Protein AF-0000000075558898 (afdb_homodimer)

Solvent-accessible surface area (backbone atoms only — not comparable to full-atom values): 11917 Å² total; per-residue (Å²): 131,76,51,76,67,55,52,52,45,52,51,29,50,65,68,43,80,73,85,60,58,73,74,49,48,62,53,49,66,62,48,62,49,22,84,84,81,32,47,62,52,34,93,64,70,59,32,18,42,24,35,42,62,78,64,27,48,57,37,21,29,47,60,44,35,53,53,27,62,72,62,79,40,55,45,37,61,40,90,86,80,62,53,67,33,82,37,96,65,64,43,80,76,40,32,46,39,50,62,51,50,55,68,74,98,132,76,51,76,67,54,52,52,46,52,50,27,51,67,67,43,80,74,86,60,58,73,77,49,50,63,54,49,66,60,50,62,47,22,83,83,80,29,44,60,53,34,92,62,70,58,32,18,42,22,35,42,61,76,65,26,48,57,39,20,29,47,60,44,37,52,52,27,60,72,62,78,38,54,46,38,62,39,93,85,80,61,53,67,35,81,37,96,67,65,43,79,76,39,33,46,38,49,63,51,49,54,70,74,98

Sequence (210 aa):
MFGAQEYNLSICLMKWPRNQSNQDELFMRLMPCCNICSFPYTETGIHTPRIIITCGHTICEQCANNLLNVKLESVLVCPFCQKPTVVDGPAGILPKNFALLEQIYMFGAQEYNLSICLMKWPRNQSNQDELFMRLMPCCNICSFPYTETGIHTPRIIITCGHTICEQCANNLLNVKLESVLVCPFCQKPTVVDGPAGILPKNFALLEQIY

pLDDT: mean 82.53, std 18.17, range [28.67, 98.44]

Structure (mmCIF, N/CA/C/O backbone):
data_AF-0000000075558898-model_v1
#
loop_
_entity.id
_entity.type
_entity.pdbx_description
1 polymer 'RING-type domain-containing protein'
#
loop_
_atom_site.group_PDB
_atom_site.id
_atom_site.type_symbol
_atom_site.label_atom_id
_atom_site.label_alt_id
_atom_site.label_comp_id
_atom_site.label_asym_id
_atom_site.label_entity_id
_atom_site.label_seq_id
_atom_site.pdbx_PDB_ins_code
_atom_site.Cartn_x
_atom_site.Cartn_y
_atom_site.Cartn_z
_atom_site.occupancy
_atom_site.B_iso_or_equiv
_atom_site.auth_seq_id
_atom_site.auth_comp_id
_atom_site.auth_asym_id
_atom_site.auth_atom_id
_atom_site.pdbx_PDB_model_num
ATOM 1 N N . MET A 1 1 ? 14.828 5.809 23.719 1 28.67 1 MET A N 1
ATOM 2 C CA . MET A 1 1 ? 15.07 4.781 22.719 1 28.67 1 MET A CA 1
ATOM 3 C C . MET A 1 1 ? 14.156 4.977 21.516 1 28.67 1 MET A C 1
ATOM 5 O O . MET A 1 1 ? 12.93 4.91 21.641 1 28.67 1 MET A O 1
ATOM 9 N N . PHE A 1 2 ? 14.453 5.832 20.641 1 37.31 2 PHE A N 1
ATOM 10 C CA . PHE A 1 2 ? 13.688 6.262 19.484 1 37.31 2 PHE A CA 1
ATOM 11 C C . PHE A 1 2 ? 13.227 5.059 18.656 1 37.31 2 PHE A C 1
ATOM 13 O O . PHE A 1 2 ? 14.016 4.16 18.375 1 37.31 2 PHE A O 1
ATOM 20 N N . GLY A 1 3 ? 12 4.695 18.594 1 39.88 3 GLY A N 1
ATOM 21 C CA . GLY A 1 3 ? 11.523 3.486 17.938 1 39.88 3 GLY A CA 1
ATOM 22 C C . GLY A 1 3 ? 11.922 3.393 16.484 1 39.88 3 GLY A C 1
ATOM 23 O O . GLY A 1 3 ? 12.508 4.324 15.93 1 39.88 3 GLY A O 1
ATOM 24 N N . ALA A 1 4 ? 11.961 2.215 15.953 1 48.88 4 ALA A N 1
ATOM 25 C CA . ALA A 1 4 ? 12.383 1.903 14.586 1 48.88 4 ALA A CA 1
ATOM 26 C C . ALA A 1 4 ? 11.906 2.975 13.609 1 48.88 4 ALA A C 1
ATOM 28 O O . ALA A 1 4 ? 12.641 3.369 12.703 1 48.88 4 ALA A O 1
ATOM 29 N N . GLN A 1 5 ? 10.727 3.561 13.828 1 51.56 5 GLN A N 1
ATOM 30 C CA . GLN A 1 5 ? 10.125 4.57 12.961 1 51.56 5 GLN A CA 1
ATOM 31 C C . GLN A 1 5 ? 10.938 5.859 12.977 1 51.56 5 GLN A C 1
ATOM 33 O O . GLN A 1 5 ? 11.164 6.473 11.93 1 51.56 5 GLN A O 1
ATOM 38 N N . GLU A 1 6 ? 11.312 6.254 14.125 1 55.19 6 GLU A N 1
ATOM 39 C CA . GLU A 1 6 ? 12.062 7.496 14.266 1 55.19 6 GLU A CA 1
ATOM 40 C C . GLU A 1 6 ? 13.43 7.398 13.602 1 55.19 6 GLU A C 1
ATOM 42 O O . GLU A 1 6 ? 13.898 8.359 12.984 1 55.19 6 GLU A O 1
ATOM 47 N N . TYR A 1 7 ? 13.93 6.246 13.664 1 52.97 7 TYR A N 1
ATOM 48 C CA . TYR A 1 7 ? 15.258 6.074 13.086 1 52.97 7 TYR A CA 1
ATOM 49 C C . TYR A 1 7 ? 15.195 6.141 11.562 1 52.97 7 TYR A C 1
ATOM 51 O O . TYR A 1 7 ? 16.031 6.781 10.93 1 52.97 7 TYR A O 1
ATOM 59 N N . ASN A 1 8 ? 14.25 5.516 10.984 1 59.66 8 ASN A N 1
ATOM 60 C CA . ASN A 1 8 ? 14.133 5.516 9.531 1 59.66 8 ASN A CA 1
ATOM 61 C C . ASN A 1 8 ? 13.844 6.91 8.992 1 59.66 8 ASN A C 1
ATOM 63 O O . ASN A 1 8 ? 14.375 7.305 7.953 1 59.66 8 ASN A O 1
ATOM 67 N N . LEU A 1 9 ? 13.164 7.652 9.812 1 61.47 9 LEU A N 1
ATOM 68 C CA . LEU A 1 9 ? 12.859 9.023 9.43 1 61.47 9 LEU A CA 1
ATOM 69 C C . LEU A 1 9 ? 14.125 9.875 9.375 1 61.47 9 LEU A C 1
ATOM 71 O O . LEU A 1 9 ? 14.297 10.68 8.461 1 61.47 9 LEU A O 1
ATOM 75 N N . SER A 1 10 ? 14.883 9.602 10.375 1 59.78 10 SER A N 1
ATOM 76 C CA . SER A 1 10 ? 16.109 10.383 10.469 1 59.78 10 SER A CA 1
ATOM 77 C C . SER A 1 10 ? 17.031 10.125 9.273 1 59.78 10 SER A C 1
ATOM 79 O O . SER A 1 10 ? 17.578 11.062 8.695 1 59.78 10 SER A O 1
ATOM 81 N N . ILE A 1 11 ? 17.156 8.93 8.859 1 66.06 11 ILE A N 1
ATOM 82 C CA . ILE A 1 11 ? 18.078 8.594 7.781 1 66.06 11 ILE A CA 1
ATOM 83 C C . ILE A 1 11 ? 17.516 9.094 6.453 1 66.06 11 ILE A C 1
ATOM 85 O O . ILE A 1 11 ? 18.25 9.609 5.617 1 66.06 11 ILE A O 1
ATOM 89 N N . CYS A 1 12 ? 16.25 9.023 6.352 1 70.25 12 CYS A N 1
ATOM 90 C CA . CYS A 1 12 ? 15.602 9.508 5.145 1 70.25 12 CYS A CA 1
ATOM 91 C C . CYS A 1 12 ? 15.859 10.992 4.941 1 70.25 12 CYS A C 1
ATOM 93 O O . CYS A 1 12 ? 16.094 11.445 3.818 1 70.25 12 CYS A O 1
ATOM 95 N N . LEU A 1 13 ? 15.82 11.641 6.023 1 65 13 LEU A N 1
ATOM 96 C CA . LEU A 1 13 ? 16.031 13.078 5.969 1 65 13 LEU A CA 1
ATOM 97 C C . LEU A 1 13 ? 17.438 13.406 5.508 1 65 13 LEU A C 1
ATOM 99 O O . LEU A 1 13 ? 17.656 14.375 4.77 1 65 13 LEU A O 1
ATOM 103 N N . MET A 1 14 ? 18.281 12.578 5.926 1 64.56 14 MET A N 1
ATOM 104 C CA . MET A 1 14 ? 19.688 12.844 5.613 1 64.56 14 MET A CA 1
ATOM 105 C C . MET A 1 14 ? 19.969 12.641 4.129 1 64.56 14 MET A C 1
ATOM 107 O O . MET A 1 14 ? 20.922 13.195 3.59 1 64.56 14 MET A O 1
ATOM 111 N N . LYS A 1 15 ? 19.172 12.031 3.521 1 63.62 15 LYS A N 1
ATOM 112 C CA . LYS A 1 15 ? 19.406 11.719 2.117 1 63.62 15 LYS A CA 1
ATOM 113 C C . LYS A 1 15 ? 18.734 12.734 1.202 1 63.62 15 LYS A C 1
ATOM 11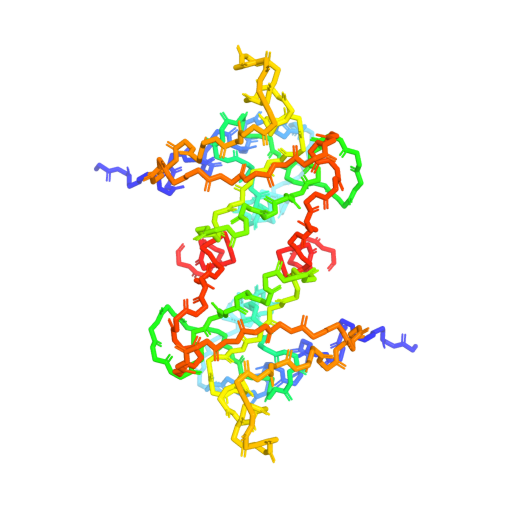5 O O . LYS A 1 15 ? 18.875 12.672 -0.021 1 63.62 15 LYS A O 1
ATOM 120 N N . TRP A 1 16 ? 18.188 13.703 1.889 1 60.56 16 TRP A N 1
ATOM 121 C CA . TRP A 1 16 ? 17.531 14.734 1.094 1 60.56 16 TRP A CA 1
ATOM 122 C C . TRP A 1 16 ? 18.516 15.844 0.726 1 60.56 16 TRP A C 1
ATOM 124 O O . TRP A 1 16 ? 19.422 16.141 1.489 1 60.56 16 TRP A O 1
ATOM 134 N N . PRO A 1 17 ? 18.297 16.359 -0.475 1 57.78 17 PRO A N 1
ATOM 135 C CA . PRO A 1 17 ? 19.188 17.484 -0.796 1 57.78 17 PRO A CA 1
ATOM 136 C C . PRO A 1 17 ? 19.078 18.625 0.213 1 57.78 17 PRO A C 1
ATOM 138 O O . PRO A 1 17 ? 17.984 18.938 0.687 1 57.78 17 PRO A O 1
ATOM 141 N N . ARG A 1 18 ? 20.062 18.969 0.974 1 58.34 18 ARG A N 1
ATOM 142 C CA . ARG A 1 18 ? 20.266 19.953 2.033 1 58.34 18 ARG A CA 1
ATOM 143 C C . ARG A 1 18 ? 19.703 21.312 1.626 1 58.34 18 ARG A C 1
ATOM 145 O O . ARG A 1 18 ? 19.391 22.141 2.482 1 58.34 18 ARG A O 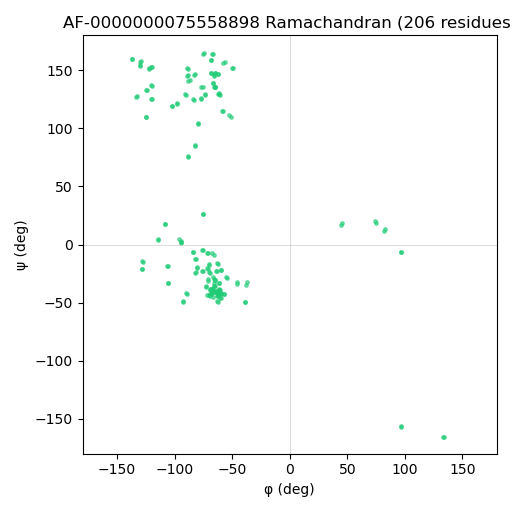1
ATOM 152 N N . ASN A 1 19 ? 19.766 21.594 0.484 1 53.78 19 ASN A N 1
ATOM 153 C CA . ASN A 1 19 ? 19.562 23.016 0.194 1 53.78 19 ASN A CA 1
ATOM 154 C C . ASN A 1 19 ? 18.141 23.453 0.519 1 53.78 19 ASN A C 1
ATOM 156 O O . ASN A 1 19 ? 17.719 24.562 0.148 1 53.78 19 ASN A O 1
ATOM 160 N N . GLN A 1 20 ? 17.281 22.484 0.817 1 52.34 20 GLN A N 1
ATOM 161 C CA . GLN A 1 20 ? 15.93 23.047 0.801 1 52.34 20 GLN A CA 1
ATOM 162 C C . GLN A 1 20 ? 15.57 23.656 2.152 1 52.34 20 GLN A C 1
ATOM 164 O O . GLN A 1 20 ? 16.094 23.234 3.188 1 52.34 20 GLN A O 1
ATOM 169 N N . SER A 1 21 ? 14.891 24.75 2.229 1 51.47 21 SER A N 1
ATOM 170 C CA . SER A 1 21 ? 14.43 25.594 3.328 1 51.47 21 SER A CA 1
ATOM 171 C C . SER A 1 21 ? 13.727 24.766 4.398 1 51.47 21 SER A C 1
ATOM 173 O O . SER A 1 21 ? 13.266 23.656 4.129 1 51.47 21 SER A O 1
ATOM 175 N N . ASN A 1 22 ? 13.758 25.219 5.617 1 53.12 22 ASN A N 1
ATOM 176 C CA . ASN A 1 22 ? 13.211 24.703 6.867 1 53.12 22 ASN A CA 1
ATOM 177 C C . ASN A 1 22 ? 11.836 24.078 6.66 1 53.12 22 ASN A C 1
ATOM 179 O O . ASN A 1 22 ? 11.492 23.094 7.316 1 53.12 22 ASN A O 1
ATOM 183 N N . GLN A 1 23 ? 10.906 24.797 5.965 1 52.81 23 GLN A N 1
ATOM 184 C CA . GLN A 1 23 ? 9.547 24.312 5.762 1 52.81 23 GLN A CA 1
ATOM 185 C C . GLN A 1 23 ? 9.539 22.938 5.113 1 52.81 23 GLN A C 1
ATOM 187 O O . GLN A 1 23 ? 8.664 22.109 5.398 1 52.81 23 GLN A O 1
ATOM 192 N N . ASP A 1 24 ? 10.594 22.703 4.355 1 57.06 24 ASP A N 1
ATOM 193 C CA . ASP A 1 24 ? 10.758 21.453 3.602 1 57.06 24 ASP A CA 1
ATOM 194 C C . ASP A 1 24 ? 11.055 20.281 4.531 1 57.06 24 ASP A C 1
ATOM 196 O O . ASP A 1 24 ? 10.672 19.141 4.246 1 57.06 24 ASP A O 1
ATOM 200 N N . GLU A 1 25 ? 11.523 20.781 5.676 1 60.34 25 GLU A N 1
ATOM 201 C CA . GLU A 1 25 ? 11.898 19.719 6.602 1 60.34 25 GLU A CA 1
ATOM 202 C C . GLU A 1 25 ? 10.672 18.969 7.109 1 60.34 25 GLU A C 1
ATOM 204 O O . GLU A 1 25 ? 10.711 17.75 7.293 1 60.34 25 GLU A O 1
ATOM 209 N N . LEU A 1 26 ? 9.641 19.734 7.422 1 58.88 26 LEU A N 1
ATOM 210 C CA . LEU A 1 26 ? 8.43 19.094 7.93 1 58.88 26 LEU A CA 1
ATOM 211 C C . LEU A 1 26 ? 7.82 18.172 6.891 1 58.88 26 LEU A C 1
ATOM 213 O O . LEU A 1 26 ? 7.398 17.062 7.215 1 58.88 26 LEU A O 1
ATOM 217 N N . PHE A 1 27 ? 7.867 18.672 5.684 1 60.91 27 PHE A N 1
ATOM 218 C CA . PHE A 1 27 ? 7.324 17.859 4.598 1 60.91 27 PHE A CA 1
ATOM 219 C C . PHE A 1 27 ? 8.18 16.625 4.363 1 60.91 27 PHE A C 1
ATOM 221 O O . PHE A 1 27 ? 7.656 15.531 4.125 1 60.91 27 PHE A O 1
ATOM 228 N N . MET A 1 28 ? 9.438 16.938 4.512 1 60.34 28 MET A N 1
ATOM 229 C CA . MET A 1 28 ? 10.359 15.836 4.262 1 60.34 28 MET A CA 1
ATOM 230 C C . MET A 1 28 ? 10.203 14.742 5.312 1 60.34 28 MET A C 1
ATOM 232 O O . MET A 1 28 ? 10.453 13.562 5.035 1 60.34 28 MET A O 1
ATOM 236 N N . ARG A 1 29 ? 9.773 15.281 6.457 1 60.75 29 ARG A N 1
ATOM 237 C CA . ARG A 1 29 ? 9.617 14.328 7.551 1 60.75 29 ARG A CA 1
ATOM 238 C C . ARG A 1 29 ? 8.414 13.422 7.32 1 60.75 29 ARG A C 1
ATOM 240 O O . ARG A 1 29 ? 8.352 12.312 7.859 1 60.75 29 ARG A O 1
ATOM 247 N N . LEU A 1 30 ? 7.754 13.836 6.281 1 66.62 30 LEU A N 1
ATOM 248 C CA . LEU A 1 30 ? 6.516 13.078 6.113 1 66.62 30 LEU A CA 1
ATOM 249 C C . LEU A 1 30 ? 6.555 12.25 4.836 1 66.62 30 LEU A C 1
ATOM 251 O O . LEU A 1 30 ? 5.609 11.516 4.539 1 66.62 30 LEU A O 1
ATOM 255 N N . MET A 1 31 ? 7.785 12.383 4.273 1 76.25 31 MET A N 1
ATOM 256 C CA . MET A 1 31 ? 7.863 11.648 3.014 1 76.25 31 MET A CA 1
ATOM 257 C C . MET A 1 31 ? 8.188 10.18 3.258 1 76.25 31 MET A C 1
ATOM 259 O O . MET A 1 31 ? 9.164 9.867 3.938 1 76.25 31 MET A O 1
ATOM 263 N N . PRO A 1 32 ? 7.41 9.375 2.771 1 88.06 32 PRO A N 1
ATOM 264 C CA . PRO A 1 32 ? 7.695 7.953 2.953 1 88.06 32 PRO A CA 1
ATOM 265 C C . PRO A 1 32 ? 8.969 7.508 2.24 1 88.06 32 PRO A C 1
ATOM 267 O O . PRO A 1 32 ? 9.234 7.949 1.119 1 88.06 32 PRO A O 1
ATOM 270 N N . CYS A 1 33 ? 9.766 6.723 2.936 1 91.88 33 CYS A N 1
ATOM 271 C CA . CYS A 1 33 ? 11.023 6.199 2.416 1 91.88 33 CYS A CA 1
ATOM 272 C C . CYS A 1 33 ? 11.039 4.676 2.453 1 91.88 33 CYS A C 1
ATOM 274 O O . CYS A 1 33 ? 10.32 4.062 3.242 1 91.88 33 CYS A O 1
ATOM 276 N N . CYS A 1 34 ? 11.766 4.141 1.552 1 95.44 34 CYS A N 1
ATOM 277 C CA . CYS A 1 34 ? 11.992 2.701 1.591 1 95.44 34 CYS A CA 1
ATOM 278 C C . CYS A 1 34 ? 12.773 2.307 2.838 1 95.44 34 CYS A C 1
ATOM 280 O O . CYS A 1 34 ? 13.836 2.875 3.119 1 95.44 34 CYS A O 1
ATOM 282 N N . ASN A 1 35 ? 12.414 1.299 3.506 1 94.19 35 ASN A N 1
ATOM 283 C CA . ASN A 1 35 ? 13.016 0.912 4.777 1 94.19 35 ASN A CA 1
ATOM 284 C C . ASN A 1 35 ? 14.289 0.092 4.566 1 94.19 35 ASN A C 1
ATOM 286 O O . ASN A 1 35 ? 15.008 -0.208 5.52 1 94.19 35 ASN A O 1
ATOM 290 N N . ILE A 1 36 ? 14.555 -0.243 3.359 1 95.5 36 ILE A N 1
ATOM 291 C CA . ILE A 1 36 ? 15.766 -1.012 3.07 1 95.5 36 ILE A CA 1
ATOM 292 C C . ILE A 1 36 ? 16.906 -0.064 2.717 1 95.5 36 ILE A C 1
ATOM 294 O O . ILE A 1 36 ? 17.984 -0.121 3.326 1 95.5 36 ILE A O 1
ATOM 298 N N . CYS A 1 37 ? 16.656 0.865 1.846 1 94.62 37 CYS A N 1
ATOM 299 C CA . CYS A 1 37 ? 17.734 1.715 1.361 1 94.62 37 CYS A CA 1
ATOM 300 C C . CYS A 1 37 ? 17.641 3.119 1.941 1 94.62 37 CYS A C 1
ATOM 302 O O . CYS A 1 37 ? 18.547 3.938 1.773 1 94.62 37 CYS A O 1
ATOM 304 N N . SER A 1 38 ? 16.484 3.51 2.459 1 92.69 38 SER A N 1
ATOM 305 C CA . SER A 1 38 ? 16.219 4.766 3.152 1 92.69 38 SER A CA 1
ATOM 306 C C . SER A 1 38 ? 16.141 5.934 2.174 1 92.69 38 SER A C 1
ATOM 308 O O . SER A 1 38 ? 16.297 7.09 2.568 1 92.69 38 SER A O 1
ATOM 310 N N . PHE A 1 39 ? 15.938 5.637 0.908 1 92.81 39 PHE A N 1
ATOM 311 C CA . PHE A 1 39 ? 15.672 6.695 -0.063 1 92.81 39 PHE A CA 1
ATOM 312 C C . PHE A 1 39 ? 14.18 7 -0.138 1 92.81 39 PHE A C 1
ATOM 314 O O . PHE A 1 39 ? 13.344 6.109 0.057 1 92.81 39 PHE A O 1
ATOM 321 N N . PRO A 1 40 ? 13.883 8.211 -0.467 1 91.19 40 PRO A N 1
ATOM 322 C CA . PRO A 1 40 ? 12.469 8.547 -0.648 1 91.19 40 PRO A CA 1
ATOM 323 C C . PRO A 1 40 ? 11.844 7.84 -1.846 1 91.19 40 PRO A C 1
ATOM 325 O O . PRO A 1 40 ? 12.492 7.664 -2.877 1 91.19 40 PRO A O 1
ATOM 328 N N . TYR A 1 41 ? 10.625 7.379 -1.643 1 94 41 TYR A N 1
ATOM 329 C CA . TYR A 1 41 ? 9.891 6.82 -2.77 1 94 41 TYR A CA 1
ATOM 330 C C . TYR A 1 41 ? 9.602 7.891 -3.814 1 94 41 TYR A C 1
ATOM 332 O O . TYR A 1 41 ? 9.398 9.062 -3.477 1 94 41 TYR A O 1
ATOM 340 N N . THR A 1 42 ? 9.578 7.441 -5.051 1 93.5 42 THR A N 1
ATOM 341 C CA . THR A 1 42 ? 9.234 8.305 -6.176 1 93.5 42 THR A CA 1
ATOM 342 C C . THR A 1 42 ? 8.164 7.648 -7.051 1 93.5 42 THR A C 1
ATOM 344 O O . THR A 1 42 ? 8.016 6.426 -7.047 1 93.5 42 THR A O 1
ATOM 347 N N . GLU A 1 43 ? 7.422 8.492 -7.727 1 93.94 43 GLU A N 1
ATOM 348 C CA . GLU A 1 43 ? 6.348 8 -8.578 1 93.94 43 GLU A CA 1
ATOM 349 C C . GLU A 1 43 ? 6.891 7.098 -9.688 1 93.94 43 GLU A C 1
ATOM 351 O O . GLU A 1 43 ? 6.266 6.098 -10.047 1 93.94 43 GLU A O 1
ATOM 356 N N . THR A 1 44 ? 8.008 7.496 -10.188 1 95.56 44 THR A N 1
ATOM 357 C CA . THR A 1 44 ? 8.633 6.758 -11.281 1 95.56 44 THR A CA 1
ATOM 358 C C . THR A 1 44 ? 10.102 6.469 -10.969 1 95.56 44 THR A C 1
ATOM 360 O O . THR A 1 44 ? 10.68 7.07 -10.062 1 95.56 44 THR A O 1
ATOM 363 N N . GLY A 1 45 ? 10.57 5.453 -11.641 1 96.75 45 GLY A N 1
ATOM 364 C CA . GLY A 1 45 ? 11.992 5.172 -11.539 1 96.75 45 GLY A CA 1
ATOM 365 C C . GLY A 1 45 ? 12.305 4.098 -10.508 1 96.75 45 GLY A C 1
ATOM 366 O O . GLY A 1 45 ? 11.461 3.262 -10.195 1 96.75 45 GLY A O 1
ATOM 367 N N . ILE A 1 46 ? 13.555 4.102 -10 1 97.44 46 ILE A N 1
ATOM 368 C CA . ILE A 1 46 ? 14.102 2.967 -9.258 1 97.44 46 ILE A CA 1
ATOM 369 C C . ILE A 1 46 ? 13.609 3.01 -7.816 1 97.44 46 ILE A C 1
ATOM 371 O O . ILE A 1 46 ? 13.719 2.021 -7.086 1 97.44 46 ILE A O 1
ATOM 375 N N . HIS A 1 47 ? 13.047 4.102 -7.426 1 97.06 47 HIS A N 1
ATOM 376 C CA . HIS A 1 47 ? 12.57 4.211 -6.051 1 97.06 47 HIS A CA 1
ATOM 377 C C . HIS A 1 47 ? 11.047 4.18 -5.984 1 97.06 47 HIS A C 1
ATOM 379 O O . HIS A 1 47 ? 10.461 4.613 -4.992 1 97.06 47 HIS A O 1
ATOM 385 N N . THR A 1 48 ? 10.438 3.699 -7.086 1 97.75 48 THR A N 1
ATOM 386 C CA . THR A 1 48 ? 9 3.471 -7.086 1 97.75 48 THR A CA 1
ATOM 387 C C . THR A 1 48 ? 8.617 2.432 -6.035 1 97.75 48 THR A C 1
ATOM 389 O O . THR A 1 48 ? 9.227 1.362 -5.961 1 97.75 48 THR A O 1
ATOM 392 N N . PRO A 1 49 ? 7.605 2.752 -5.188 1 98 49 PRO A N 1
ATOM 393 C CA . PRO A 1 49 ? 7.199 1.774 -4.176 1 98 49 PRO A CA 1
ATOM 394 C C . PRO A 1 49 ? 6.414 0.604 -4.77 1 98 49 PRO A C 1
ATOM 396 O O . PRO A 1 49 ? 5.434 0.813 -5.484 1 98 49 PRO A O 1
ATOM 399 N N . ARG A 1 50 ? 6.828 -0.624 -4.449 1 98.31 50 ARG A N 1
ATOM 400 C CA . ARG A 1 50 ? 6.23 -1.866 -4.926 1 98.31 50 ARG A CA 1
ATOM 401 C C . ARG A 1 50 ? 5.727 -2.713 -3.764 1 98.31 50 ARG A C 1
ATOM 403 O O . ARG A 1 50 ? 6.426 -2.879 -2.762 1 98.31 50 ARG A O 1
ATOM 410 N N . ILE A 1 51 ? 4.555 -3.238 -3.994 1 98.12 51 ILE A N 1
ATOM 411 C CA . ILE A 1 51 ? 3.932 -4.035 -2.941 1 98.12 51 ILE A CA 1
ATOM 412 C C . ILE A 1 51 ? 4.32 -5.5 -3.105 1 98.12 51 ILE A C 1
ATOM 414 O O . ILE A 1 51 ? 4.203 -6.062 -4.199 1 98.12 51 ILE A O 1
ATOM 418 N N . ILE A 1 52 ? 4.781 -6.051 -2.029 1 96.88 52 ILE A N 1
ATOM 419 C CA . ILE A 1 52 ? 4.941 -7.5 -1.985 1 96.88 52 ILE A CA 1
ATOM 420 C C . ILE A 1 52 ? 3.592 -8.164 -1.718 1 96.88 52 ILE A C 1
ATOM 422 O O . ILE A 1 52 ? 3.102 -8.148 -0.586 1 96.88 52 ILE A O 1
ATOM 426 N N . ILE A 1 53 ? 3.002 -8.695 -2.592 1 93.19 53 ILE A N 1
ATOM 427 C CA . ILE A 1 53 ? 1.574 -8.977 -2.688 1 93.19 53 ILE A CA 1
ATOM 428 C C . ILE A 1 53 ? 1.19 -10.047 -1.668 1 93.19 53 ILE A C 1
ATOM 430 O O . ILE A 1 53 ? 0.042 -10.102 -1.223 1 93.19 53 ILE A O 1
ATOM 434 N N . THR A 1 54 ? 2.064 -10.883 -1.229 1 93.31 54 THR A N 1
ATOM 435 C CA . THR A 1 54 ? 1.709 -11.969 -0.319 1 93.31 54 THR A CA 1
ATOM 436 C C . THR A 1 54 ? 1.636 -11.461 1.12 1 93.31 54 THR A C 1
ATOM 438 O O . THR A 1 54 ? 0.936 -12.047 1.951 1 93.31 54 THR A O 1
ATOM 441 N N . CYS A 1 55 ? 2.367 -10.32 1.403 1 95.25 55 CYS A N 1
ATOM 442 C CA . CYS A 1 55 ? 2.416 -9.922 2.807 1 95.25 55 CYS A CA 1
ATOM 443 C C . CYS A 1 55 ? 2.02 -8.461 2.971 1 95.25 55 CYS A C 1
ATOM 445 O O . CYS A 1 55 ? 1.713 -8.016 4.078 1 95.25 55 CYS A O 1
ATOM 447 N N . GLY A 1 56 ? 2.109 -7.676 1.964 1 95.44 56 GLY A N 1
ATOM 448 C CA . GLY A 1 56 ? 1.639 -6.301 2.014 1 95.44 56 GLY A CA 1
ATOM 449 C C . GLY A 1 56 ? 2.742 -5.301 2.307 1 95.44 56 GLY A C 1
ATOM 450 O O . GLY A 1 56 ? 2.535 -4.09 2.201 1 95.44 56 GLY A O 1
ATOM 451 N N . HIS A 1 57 ? 3.926 -5.711 2.598 1 96.81 57 HIS A N 1
ATOM 452 C CA . HIS A 1 57 ? 5.027 -4.777 2.805 1 96.81 57 HIS A CA 1
ATOM 453 C C . HIS A 1 57 ? 5.414 -4.082 1.503 1 96.81 57 HIS A C 1
ATOM 455 O O . HIS A 1 57 ? 5.16 -4.605 0.416 1 96.81 57 HIS A O 1
ATOM 461 N N . THR A 1 58 ? 6.055 -2.943 1.636 1 97.81 58 THR A N 1
ATOM 462 C CA . THR A 1 58 ? 6.43 -2.137 0.479 1 97.81 58 THR A CA 1
ATOM 463 C C . THR A 1 58 ? 7.934 -1.866 0.476 1 97.81 58 THR A C 1
ATOM 465 O O . THR A 1 58 ? 8.508 -1.535 1.512 1 97.81 58 THR A O 1
ATOM 468 N N . ILE A 1 59 ? 8.562 -2.043 -0.632 1 97.94 59 ILE A N 1
ATOM 469 C CA . ILE A 1 59 ? 9.953 -1.679 -0.857 1 97.94 59 ILE A CA 1
ATOM 470 C C . ILE A 1 59 ? 10.102 -1.025 -2.23 1 97.94 59 ILE A C 1
ATOM 472 O O . ILE A 1 59 ? 9.211 -1.134 -3.074 1 97.94 59 ILE A O 1
ATOM 476 N N . CYS A 1 60 ? 11.164 -0.293 -2.424 1 98.06 60 CYS A N 1
ATOM 477 C CA . CYS A 1 60 ? 11.305 0.354 -3.725 1 98.06 60 CYS A CA 1
ATOM 478 C C . CYS A 1 60 ? 11.711 -0.652 -4.793 1 98.06 60 CYS A C 1
ATOM 480 O O . CYS A 1 60 ? 12.164 -1.753 -4.477 1 98.06 60 CYS A O 1
ATOM 482 N N . GLU A 1 61 ? 11.562 -0.279 -6 1 98.38 61 GLU A N 1
ATOM 483 C CA . GLU A 1 61 ? 11.82 -1.161 -7.133 1 98.38 61 GLU A CA 1
ATOM 484 C C . GLU A 1 61 ? 13.281 -1.617 -7.152 1 98.38 61 GLU A C 1
ATOM 486 O O . GLU A 1 61 ? 13.562 -2.783 -7.434 1 98.38 61 GLU A O 1
ATOM 491 N N . GLN A 1 62 ? 14.18 -0.77 -6.84 1 98.19 62 GLN A N 1
ATOM 492 C CA . GLN A 1 62 ? 15.602 -1.124 -6.824 1 98.19 62 GLN A CA 1
ATOM 493 C C . GLN A 1 62 ? 15.883 -2.201 -5.781 1 98.19 62 GLN A C 1
ATOM 495 O O . GLN A 1 62 ? 16.547 -3.199 -6.078 1 98.19 62 GLN A O 1
ATOM 500 N N . CYS A 1 63 ? 15.43 -2.043 -4.637 1 97.81 63 CYS A N 1
ATOM 501 C CA . CYS A 1 63 ? 15.648 -3.014 -3.572 1 97.81 63 CYS A CA 1
ATOM 502 C C . CYS A 1 63 ? 14.984 -4.344 -3.902 1 97.81 63 CYS A C 1
ATOM 504 O O . CYS A 1 63 ? 15.539 -5.41 -3.611 1 97.81 63 CYS A O 1
ATOM 506 N N . ALA A 1 64 ? 13.836 -4.281 -4.449 1 97.69 64 ALA A N 1
ATOM 507 C CA . ALA A 1 64 ? 13.156 -5.504 -4.875 1 97.69 64 ALA A CA 1
ATOM 508 C C . ALA A 1 64 ? 13.977 -6.25 -5.922 1 97.69 64 ALA A C 1
ATOM 510 O O . ALA A 1 64 ? 14.117 -7.473 -5.855 1 97.69 64 ALA A O 1
ATOM 511 N N . ASN A 1 65 ? 14.445 -5.496 -6.848 1 97.06 65 ASN A N 1
ATOM 512 C CA . ASN A 1 65 ? 15.281 -6.117 -7.867 1 97.06 65 ASN A CA 1
ATOM 513 C C . ASN A 1 65 ? 16.531 -6.75 -7.258 1 97.06 65 ASN A C 1
ATOM 515 O O . ASN A 1 65 ? 16.953 -7.828 -7.676 1 97.06 65 ASN A O 1
ATOM 519 N N . ASN A 1 66 ? 17.125 -6.055 -6.34 1 96.06 66 ASN A N 1
ATOM 520 C CA . ASN A 1 66 ? 18.281 -6.605 -5.656 1 96.06 66 ASN A CA 1
ATOM 521 C C . ASN A 1 66 ? 17.969 -7.941 -4.992 1 96.06 66 ASN A C 1
ATOM 523 O O . ASN A 1 66 ? 18.766 -8.875 -5.055 1 96.06 66 ASN A O 1
ATOM 527 N N . LEU A 1 67 ? 16.875 -8.062 -4.367 1 95.19 67 LEU A N 1
ATOM 528 C CA . LEU A 1 67 ? 16.453 -9.289 -3.691 1 95.19 67 LEU A CA 1
ATOM 529 C C . LEU A 1 67 ? 16.219 -10.414 -4.695 1 95.19 67 LEU A C 1
ATOM 531 O O . LEU A 1 67 ? 16.516 -11.57 -4.41 1 95.19 67 LEU A O 1
ATOM 535 N N . LEU A 1 68 ? 15.633 -10.047 -5.816 1 94.44 68 LEU A N 1
ATOM 536 C CA . LEU A 1 68 ? 15.352 -11.039 -6.848 1 94.44 68 LEU A CA 1
ATOM 537 C C . LEU A 1 68 ? 16.641 -11.539 -7.496 1 94.44 68 LEU A C 1
ATOM 539 O O . LEU A 1 68 ? 16.75 -12.719 -7.824 1 94.44 68 LEU A O 1
ATOM 543 N N . ASN A 1 69 ? 17.562 -10.68 -7.703 1 89.25 69 ASN A N 1
ATOM 544 C CA . ASN A 1 69 ? 18.797 -11.008 -8.391 1 89.25 69 ASN A CA 1
ATOM 545 C C . ASN A 1 69 ? 19.688 -11.898 -7.535 1 89.25 69 ASN A C 1
ATOM 547 O O . ASN A 1 69 ? 20.422 -12.742 -8.062 1 89.25 69 ASN A O 1
ATOM 551 N N . VAL A 1 70 ? 19.625 -11.789 -6.262 1 79.06 70 VAL A N 1
ATOM 552 C CA . VAL A 1 70 ? 20.469 -12.57 -5.355 1 79.06 70 VAL A CA 1
ATOM 553 C C . VAL A 1 70 ? 20.062 -14.039 -5.426 1 79.06 70 VAL A C 1
ATOM 555 O O . VAL A 1 70 ? 20.922 -14.922 -5.383 1 79.06 70 VAL A O 1
ATOM 558 N N . LYS A 1 71 ? 18.844 -14.438 -5.527 1 74 71 LYS A N 1
ATOM 559 C CA . LYS A 1 71 ? 18.375 -15.812 -5.395 1 74 71 LYS A CA 1
ATOM 560 C C . LYS A 1 71 ? 18.266 -16.484 -6.762 1 74 71 LYS A C 1
ATOM 562 O O . LYS A 1 71 ? 18.109 -17.703 -6.844 1 74 71 LYS A O 1
ATOM 567 N N . LEU A 1 72 ? 18.625 -15.828 -7.793 1 68.75 72 LEU A N 1
ATOM 568 C CA . LEU A 1 72 ? 18.531 -16.391 -9.133 1 68.75 72 LEU A CA 1
ATOM 569 C C . LEU A 1 72 ? 17.188 -17.094 -9.336 1 68.75 72 LEU A C 1
ATOM 571 O O . LEU A 1 72 ? 17.094 -18.047 -10.117 1 68.75 72 LEU A O 1
ATOM 575 N N . GLU A 1 73 ? 16.219 -16.797 -8.445 1 77.19 73 GLU A N 1
ATOM 576 C CA . GLU A 1 73 ? 14.891 -17.391 -8.508 1 77.19 73 GLU A CA 1
ATOM 577 C C . GLU A 1 73 ? 13.812 -16.328 -8.68 1 77.19 73 GLU A C 1
ATOM 579 O O . GLU A 1 73 ? 14.062 -15.141 -8.453 1 77.19 73 GLU A O 1
ATOM 584 N N . SER A 1 74 ? 12.711 -16.719 -9.289 1 91.5 74 SER A N 1
ATOM 585 C CA . SER A 1 74 ? 11.539 -15.875 -9.477 1 91.5 74 SER A CA 1
ATOM 586 C C . SER A 1 74 ? 10.75 -15.734 -8.18 1 91.5 74 SER A C 1
ATOM 588 O O . SER A 1 74 ? 9.516 -15.633 -8.203 1 91.5 74 SER A O 1
ATOM 590 N N . VAL A 1 75 ? 11.562 -15.898 -7.125 1 94.88 75 VAL A N 1
ATOM 591 C CA . VAL A 1 75 ? 10.891 -15.797 -5.832 1 94.88 75 VAL A CA 1
ATOM 592 C C . VAL A 1 75 ? 11.492 -14.648 -5.027 1 94.88 75 VAL A C 1
ATOM 594 O O . VAL A 1 75 ? 12.719 -14.578 -4.855 1 94.88 75 VAL A O 1
ATOM 597 N N . LEU A 1 76 ? 10.711 -13.781 -4.602 1 96.06 76 LEU A N 1
ATOM 598 C CA . LEU A 1 76 ? 11.078 -12.68 -3.711 1 96.06 76 LEU A CA 1
ATOM 599 C C . LEU A 1 76 ? 10.648 -12.977 -2.277 1 96.06 76 LEU A C 1
ATOM 601 O O . LEU A 1 76 ? 9.461 -13.172 -2.01 1 96.06 76 LEU A O 1
ATOM 605 N N . VAL A 1 77 ? 11.633 -13.031 -1.385 1 96.25 77 VAL A N 1
ATOM 606 C CA . VAL A 1 77 ? 11.336 -13.234 0.029 1 96.25 77 VAL A CA 1
ATOM 607 C C . VAL A 1 77 ? 11.328 -11.891 0.756 1 96.25 77 VAL A C 1
ATOM 609 O O . VAL A 1 77 ? 12.32 -11.156 0.724 1 96.25 77 VAL A O 1
ATOM 612 N N . CYS A 1 78 ? 10.258 -11.578 1.347 1 96.88 78 CYS A N 1
ATOM 613 C CA . CYS A 1 78 ? 10.133 -10.289 2.027 1 96.88 78 CYS A CA 1
ATOM 614 C C . CYS A 1 78 ? 11.156 -10.172 3.15 1 96.88 78 CYS A C 1
ATOM 616 O O . CYS A 1 78 ? 11.234 -11.039 4.023 1 96.88 78 CYS A O 1
ATOM 618 N N . PRO A 1 79 ? 11.891 -9.164 3.223 1 96.38 79 PRO A N 1
ATOM 619 C CA . PRO A 1 79 ? 12.938 -9.016 4.234 1 96.38 79 PRO A CA 1
ATOM 620 C C . PRO A 1 79 ? 12.375 -8.672 5.613 1 96.38 79 PRO A C 1
ATOM 622 O O . PRO A 1 79 ? 13.102 -8.734 6.609 1 96.38 79 PRO A O 1
ATOM 625 N N . PHE A 1 80 ? 11.078 -8.461 5.73 1 96.06 80 PHE A N 1
ATOM 626 C CA . PHE A 1 80 ? 10.516 -8.023 7.004 1 96.06 80 PHE A CA 1
ATOM 627 C C . PHE A 1 80 ? 9.773 -9.164 7.688 1 96.06 80 PHE A C 1
ATOM 629 O O . PHE A 1 80 ? 9.773 -9.266 8.922 1 96.06 80 PHE A O 1
ATOM 636 N N . CYS A 1 81 ? 9.125 -10.078 6.902 1 96.38 81 CYS A N 1
ATOM 637 C CA . CYS A 1 81 ? 8.312 -11.133 7.496 1 96.38 81 CYS A CA 1
ATOM 638 C C . CYS A 1 81 ? 8.719 -12.5 6.961 1 96.38 81 CYS A C 1
ATOM 640 O O . CYS A 1 81 ? 8.188 -13.523 7.402 1 96.38 81 CYS A O 1
ATOM 642 N N . GLN A 1 82 ? 9.477 -12.555 5.875 1 96.44 82 GLN A N 1
ATOM 643 C CA . GLN A 1 82 ? 10.102 -13.75 5.312 1 96.44 82 GLN A CA 1
ATOM 644 C C . GLN A 1 82 ? 9.109 -14.523 4.445 1 96.44 82 GLN A C 1
ATOM 646 O O . GLN A 1 82 ? 9.391 -15.656 4.035 1 96.44 82 GLN A O 1
ATOM 651 N N . LYS A 1 83 ? 8.008 -14 4.082 1 96.19 83 LYS A N 1
ATOM 652 C CA . LYS A 1 83 ? 7.051 -14.664 3.195 1 96.19 83 LYS A CA 1
ATOM 653 C C . LYS A 1 83 ? 7.523 -14.609 1.745 1 96.19 83 LYS A C 1
ATOM 655 O O . LYS A 1 83 ? 7.984 -13.57 1.272 1 96.19 83 LYS A O 1
ATOM 660 N N . PRO A 1 84 ? 7.398 -15.719 1.102 1 95.88 84 PRO A N 1
ATOM 661 C CA . PRO A 1 84 ? 7.805 -15.758 -0.305 1 95.88 84 PRO A CA 1
ATOM 662 C C . PRO A 1 84 ? 6.719 -15.242 -1.246 1 95.88 84 PRO A C 1
ATOM 664 O O . PRO A 1 84 ? 5.527 -15.414 -0.98 1 95.88 84 PRO A O 1
ATOM 667 N N . THR A 1 85 ? 7.117 -14.586 -2.334 1 94.94 85 THR A N 1
ATOM 668 C CA . THR A 1 85 ? 6.254 -14.164 -3.434 1 94.94 85 THR A CA 1
ATOM 669 C C . THR A 1 85 ? 6.871 -14.539 -4.777 1 94.94 85 THR A C 1
ATOM 671 O O . THR A 1 85 ? 8.039 -14.227 -5.039 1 94.94 85 THR A O 1
ATOM 674 N N . VAL A 1 86 ? 6.109 -15.195 -5.551 1 94.5 86 VAL A N 1
ATOM 675 C CA . VAL A 1 86 ? 6.582 -15.523 -6.891 1 94.5 86 VAL A CA 1
ATOM 676 C C . VAL A 1 86 ? 6.48 -14.289 -7.789 1 94.5 86 VAL A C 1
ATOM 678 O O . VAL A 1 86 ? 5.422 -13.664 -7.875 1 94.5 86 VAL A O 1
ATOM 681 N N . VAL A 1 87 ? 7.578 -13.945 -8.383 1 94.88 87 VAL A N 1
ATOM 682 C CA . VAL A 1 87 ? 7.648 -12.797 -9.289 1 94.88 87 VAL A CA 1
ATOM 683 C C . VAL A 1 87 ? 8.203 -13.234 -10.641 1 94.88 87 VAL A C 1
ATOM 685 O O . VAL A 1 87 ? 9.383 -13.555 -10.758 1 94.88 87 VAL A O 1
ATOM 688 N N . ASP A 1 88 ? 7.281 -13.219 -11.578 1 90.5 88 ASP A N 1
ATOM 689 C CA . ASP A 1 88 ? 7.684 -13.656 -12.906 1 90.5 88 ASP A CA 1
ATOM 690 C C . ASP A 1 88 ? 8.234 -12.492 -13.727 1 90.5 88 ASP A C 1
ATOM 692 O O . ASP A 1 88 ? 7.582 -12.016 -14.656 1 90.5 88 ASP A O 1
ATOM 696 N N . GLY A 1 89 ? 9.43 -11.984 -13.539 1 91.94 89 GLY A N 1
ATOM 697 C CA . GLY A 1 89 ? 10.039 -10.852 -14.211 1 91.94 89 GLY A CA 1
ATOM 698 C C . GLY A 1 89 ? 10.711 -9.883 -13.25 1 91.94 89 GLY A C 1
ATOM 699 O O . GLY A 1 89 ? 11.078 -10.258 -12.133 1 91.94 89 GLY A O 1
ATOM 700 N N . PRO A 1 90 ? 10.984 -8.711 -13.836 1 94.25 90 PRO A N 1
ATOM 701 C CA . PRO A 1 90 ? 11.562 -7.688 -12.969 1 94.25 90 PRO A CA 1
ATOM 702 C C . PRO A 1 90 ? 10.586 -7.199 -11.898 1 94.25 90 PRO A C 1
ATOM 704 O O . PRO A 1 90 ? 9.383 -7.445 -12 1 94.25 90 PRO A O 1
ATOM 707 N N . ALA A 1 91 ? 11.117 -6.535 -10.891 1 95.94 91 ALA A N 1
ATOM 708 C CA . ALA A 1 91 ? 10.328 -6.07 -9.758 1 95.94 91 ALA A CA 1
ATOM 709 C C . ALA A 1 91 ? 9.227 -5.117 -10.211 1 95.94 91 ALA A C 1
ATOM 711 O O . ALA A 1 91 ? 8.219 -4.938 -9.516 1 95.94 91 ALA A O 1
ATOM 712 N N . GLY A 1 92 ? 9.398 -4.516 -11.383 1 96.5 92 GLY A N 1
ATOM 713 C CA . GLY A 1 92 ? 8.438 -3.559 -11.906 1 96.5 92 GLY A CA 1
ATOM 714 C C . GLY A 1 92 ? 7.078 -4.168 -12.18 1 96.5 92 GLY A C 1
ATOM 715 O O . GLY A 1 92 ? 6.094 -3.447 -12.367 1 96.5 92 GLY A O 1
ATOM 716 N N . ILE A 1 93 ? 6.965 -5.512 -12.242 1 95.81 93 ILE A N 1
ATOM 717 C CA . ILE A 1 93 ? 5.68 -6.156 -12.484 1 95.81 93 ILE A CA 1
ATOM 718 C C . ILE A 1 93 ? 4.836 -6.125 -11.219 1 95.81 93 ILE A C 1
ATOM 720 O O . ILE A 1 93 ? 3.625 -6.352 -11.258 1 95.81 93 ILE A O 1
ATOM 724 N N . LEU A 1 94 ? 5.449 -5.992 -10.023 1 96.69 94 LEU A N 1
ATOM 725 C CA . LEU A 1 94 ? 4.699 -5.852 -8.781 1 96.69 94 LEU A CA 1
ATOM 726 C C . LEU A 1 94 ? 3.857 -4.578 -8.797 1 96.69 94 LEU A C 1
ATOM 728 O O . LEU A 1 94 ? 4.289 -3.551 -9.32 1 96.69 94 LEU A O 1
ATOM 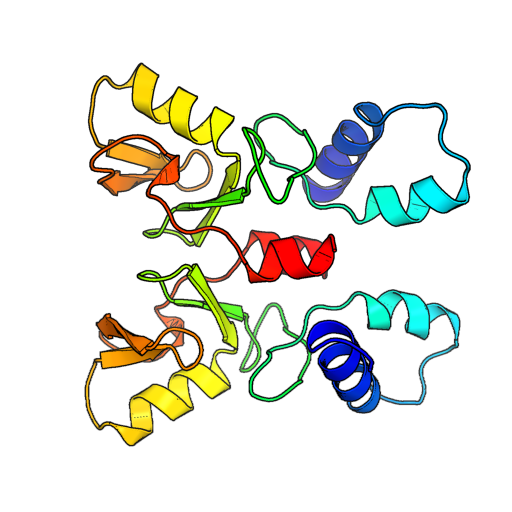732 N N . PRO A 1 95 ? 2.748 -4.582 -8.203 1 96.88 95 PRO A N 1
ATOM 733 C CA . PRO A 1 95 ? 1.913 -3.379 -8.203 1 96.88 95 PRO A CA 1
ATOM 734 C C . PRO A 1 95 ? 2.549 -2.221 -7.445 1 96.88 95 PRO A C 1
ATOM 736 O O . PRO A 1 95 ? 3.258 -2.439 -6.461 1 96.88 95 PRO A O 1
ATOM 739 N N . LYS A 1 96 ? 2.303 -1.034 -7.949 1 97.19 96 LYS A N 1
ATOM 740 C CA . LYS A 1 96 ? 2.676 0.16 -7.195 1 97.19 96 LYS A CA 1
ATOM 741 C C . LYS A 1 96 ? 1.813 0.312 -5.945 1 97.19 96 LYS A C 1
ATOM 743 O O . LYS A 1 96 ? 0.66 -0.122 -5.926 1 97.19 96 LYS A O 1
ATOM 748 N N . ASN A 1 97 ? 2.416 0.859 -4.957 1 97 97 ASN A N 1
ATOM 749 C CA . ASN A 1 97 ? 1.602 1.304 -3.83 1 97 97 ASN A CA 1
ATOM 750 C C . ASN A 1 97 ? 0.981 2.672 -4.094 1 97 97 ASN A C 1
ATOM 752 O O . ASN A 1 97 ? 1.518 3.695 -3.662 1 97 97 ASN A O 1
ATOM 756 N N . PHE A 1 98 ? -0.127 2.66 -4.738 1 94.38 98 PHE A N 1
ATOM 757 C CA . PHE A 1 98 ? -0.779 3.883 -5.195 1 94.38 98 PHE A CA 1
ATOM 758 C C . PHE A 1 98 ? -1.165 4.762 -4.012 1 94.38 98 PHE A C 1
ATOM 760 O O . PHE A 1 98 ? -1.034 5.988 -4.074 1 94.38 98 PHE A O 1
ATOM 767 N N . ALA A 1 99 ? -1.694 4.156 -3 1 93.56 99 ALA A N 1
ATOM 768 C CA . ALA A 1 99 ? -2.125 4.922 -1.834 1 93.56 99 ALA A CA 1
ATOM 769 C C . ALA A 1 99 ? -0.956 5.676 -1.21 1 93.56 99 ALA A C 1
ATOM 771 O O . ALA A 1 99 ? -1.106 6.824 -0.78 1 93.56 99 ALA A O 1
ATOM 772 N N . LEU A 1 100 ? 0.147 5.047 -1.115 1 93.06 100 LEU A N 1
ATOM 773 C CA . LEU A 1 100 ? 1.35 5.691 -0.596 1 93.06 100 LEU A CA 1
ATOM 774 C C . LEU A 1 100 ? 1.767 6.859 -1.481 1 93.06 100 LEU A C 1
ATOM 776 O O . LEU A 1 100 ? 2.131 7.926 -0.978 1 93.06 100 LEU A O 1
ATOM 780 N N . LEU A 1 101 ? 1.741 6.637 -2.777 1 91.75 101 LEU A N 1
ATOM 781 C CA . LEU A 1 101 ? 2.146 7.652 -3.744 1 91.75 101 LEU A CA 1
ATOM 782 C C . LEU A 1 101 ? 1.256 8.883 -3.645 1 91.75 101 LEU A C 1
ATOM 784 O O . LEU A 1 101 ? 1.713 10.008 -3.877 1 91.75 101 LEU A O 1
ATOM 788 N N . GLU A 1 102 ? 0.03 8.656 -3.32 1 87.06 102 GLU A N 1
ATOM 789 C CA . GLU A 1 102 ? -0.903 9.773 -3.166 1 87.06 102 GLU A CA 1
ATOM 790 C C . GLU A 1 102 ? -0.483 10.688 -2.02 1 87.06 102 GLU A C 1
ATOM 792 O O . GLU A 1 102 ? -0.893 11.852 -1.966 1 87.06 102 GLU A O 1
ATOM 797 N N . GLN A 1 103 ? 0.278 10.195 -1.1 1 81.31 103 GLN A N 1
ATOM 798 C CA . GLN A 1 103 ? 0.73 10.984 0.039 1 81.31 103 GLN A CA 1
ATOM 799 C C . GLN A 1 103 ? 1.925 11.859 -0.336 1 81.31 103 GLN A C 1
ATOM 801 O O . GLN A 1 103 ? 2.271 12.789 0.39 1 81.31 103 GLN A O 1
ATOM 806 N N . ILE A 1 104 ? 2.557 11.539 -1.325 1 74.38 104 ILE A N 1
ATOM 807 C CA . ILE A 1 104 ? 3.742 12.258 -1.782 1 74.38 104 ILE A CA 1
ATOM 808 C C . ILE A 1 104 ? 3.332 13.383 -2.732 1 74.38 104 ILE A C 1
ATOM 810 O O . ILE A 1 104 ? 3.883 14.484 -2.678 1 74.38 104 ILE A O 1
ATOM 814 N N . TYR A 1 105 ? 2.395 13.133 -3.645 1 64.38 105 TYR A N 1
ATOM 815 C CA . TYR A 1 105 ? 2.027 14.094 -4.68 1 64.38 105 TYR A CA 1
ATOM 816 C C . TYR A 1 105 ? 0.585 14.547 -4.512 1 64.38 105 TYR A C 1
ATOM 818 O O . TYR A 1 105 ? -0.259 13.797 -4.02 1 64.38 105 TYR A O 1
ATOM 826 N N . MET B 1 1 ? -10.086 23.703 -11.695 1 28.83 1 MET B N 1
ATOM 827 C CA . MET B 1 1 ? -10.633 22.344 -11.648 1 28.83 1 MET B CA 1
ATOM 828 C C . MET B 1 1 ? -9.797 21.469 -10.719 1 28.83 1 MET B C 1
ATOM 830 O O . MET B 1 1 ? -8.609 21.25 -10.961 1 28.83 1 MET B O 1
ATOM 834 N N . PHE B 1 2 ? -9.992 21.516 -9.5 1 37.81 2 PHE B N 1
ATOM 835 C CA . PHE B 1 2 ? -9.242 20.844 -8.438 1 37.81 2 PHE B CA 1
ATOM 836 C C . PHE B 1 2 ? -9.125 19.344 -8.711 1 37.81 2 PHE B C 1
ATOM 838 O O . PHE B 1 2 ? -10.117 18.688 -9.047 1 37.81 2 PHE B O 1
ATOM 845 N N . GLY B 1 3 ? -8.039 18.75 -9 1 40 3 GLY B N 1
ATOM 846 C CA . GLY B 1 3 ? -7.914 17.359 -9.398 1 40 3 GLY B CA 1
ATOM 847 C C . GLY B 1 3 ? -8.453 16.391 -8.367 1 40 3 GLY B C 1
ATOM 848 O O . GLY B 1 3 ? -8.859 16.797 -7.277 1 40 3 GLY B O 1
ATOM 849 N N . ALA B 1 4 ? -8.82 15.227 -8.789 1 49.47 4 ALA B N 1
ATOM 850 C CA . ALA B 1 4 ? -9.414 14.172 -7.969 1 49.47 4 ALA B CA 1
ATOM 851 C C . ALA B 1 4 ? -8.797 14.141 -6.578 1 49.47 4 ALA B C 1
ATOM 853 O O . ALA B 1 4 ? -9.5 13.961 -5.582 1 49.47 4 ALA B O 1
ATOM 854 N N . GLN B 1 5 ? -7.523 14.477 -6.426 1 52.12 5 GLN B N 1
ATOM 855 C CA . GLN B 1 5 ? -6.781 14.445 -5.168 1 52.12 5 GLN B CA 1
ATOM 856 C C . GLN B 1 5 ? -7.281 15.523 -4.211 1 52.12 5 GLN B C 1
ATOM 858 O O . GLN B 1 5 ? -7.449 15.273 -3.018 1 52.12 5 GLN B O 1
ATOM 863 N N . GLU B 1 6 ? -7.469 16.672 -4.746 1 55.34 6 GLU B N 1
ATOM 864 C CA . GLU B 1 6 ? -7.898 17.797 -3.92 1 55.34 6 GLU B CA 1
ATOM 865 C C . GLU B 1 6 ? -9.297 17.562 -3.361 1 55.34 6 GLU B C 1
ATOM 867 O O . GLU B 1 6 ? -9.578 17.922 -2.213 1 55.34 6 GLU B O 1
ATOM 872 N N . TYR B 1 7 ? -10.055 16.953 -4.145 1 53.31 7 TYR B N 1
ATOM 873 C CA . TYR B 1 7 ? -11.43 16.734 -3.719 1 53.31 7 TYR B CA 1
ATOM 874 C C . TYR B 1 7 ? -11.5 15.727 -2.584 1 53.31 7 TYR B C 1
ATOM 876 O O . TYR B 1 7 ? -12.227 15.922 -1.605 1 53.31 7 TYR B O 1
ATOM 884 N N . ASN B 1 8 ? -10.758 14.664 -2.701 1 59.22 8 ASN B N 1
ATOM 885 C CA . ASN B 1 8 ? -10.773 13.625 -1.679 1 59.22 8 ASN B CA 1
ATOM 886 C C . ASN B 1 8 ? -10.219 14.133 -0.351 1 59.22 8 ASN B C 1
ATOM 888 O O . ASN B 1 8 ? -10.742 13.797 0.713 1 59.22 8 ASN B O 1
ATOM 892 N N . LEU B 1 9 ? -9.305 15.055 -0.478 1 61.5 9 LEU B N 1
ATOM 893 C CA . LEU B 1 9 ? -8.727 15.656 0.719 1 61.5 9 LEU B CA 1
ATOM 894 C C . LEU B 1 9 ? -9.766 16.5 1.461 1 61.5 9 LEU B C 1
ATOM 896 O O . LEU B 1 9 ? -9.836 16.453 2.691 1 61.5 9 LEU B O 1
ATOM 900 N N . SER B 1 10 ? -10.492 17.172 0.632 1 60.16 10 SER B N 1
ATOM 901 C CA . SER B 1 10 ? -11.484 18.062 1.222 1 60.16 10 SER B CA 1
ATOM 902 C C . SER B 1 10 ? -12.547 17.2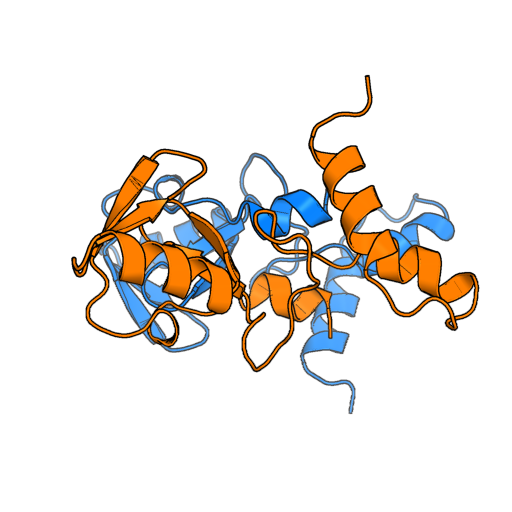81 1.984 1 60.16 10 SER B C 1
ATOM 904 O O . SER B 1 10 ? -12.922 17.641 3.102 1 60.16 10 SER B O 1
ATOM 906 N N . ILE B 1 11 ? -12.977 16.203 1.458 1 65.69 11 ILE B N 1
ATOM 907 C CA . ILE B 1 11 ? -14.047 15.445 2.09 1 65.69 11 ILE B CA 1
ATOM 908 C C . ILE B 1 11 ? -13.523 14.75 3.34 1 65.69 11 ILE B C 1
ATOM 910 O O . ILE B 1 11 ? -14.195 14.711 4.371 1 65.69 11 ILE B O 1
ATOM 914 N N . CYS B 1 12 ? -12.328 14.328 3.227 1 69.88 12 CYS B N 1
ATOM 915 C CA . CYS B 1 12 ? -11.703 13.672 4.371 1 69.88 12 CYS B CA 1
ATOM 916 C C . CYS B 1 12 ? -11.617 14.617 5.562 1 69.88 12 CYS B C 1
ATOM 918 O O . CYS B 1 12 ? -11.859 14.211 6.699 1 69.88 12 CYS B O 1
ATOM 920 N N . LEU B 1 13 ? -11.328 15.789 5.238 1 64.94 13 LEU B N 1
ATOM 921 C CA . LEU B 1 13 ? -11.195 16.797 6.285 1 64.94 13 LEU B CA 1
ATOM 922 C C . LEU B 1 13 ? -12.531 17.047 6.977 1 64.94 13 LEU B C 1
ATOM 924 O O . LEU B 1 13 ? -12.586 17.25 8.188 1 64.94 13 LEU B O 1
ATOM 928 N N . MET B 1 14 ? -13.477 16.969 6.16 1 63.75 14 MET B N 1
ATOM 929 C CA . MET B 1 14 ? -14.797 17.281 6.699 1 63.75 14 MET B CA 1
ATOM 930 C C . MET B 1 14 ? -15.273 16.188 7.656 1 63.75 14 MET B C 1
ATOM 932 O O . MET B 1 14 ? -16.109 16.438 8.516 1 63.75 14 MET B O 1
ATOM 936 N N . LYS B 1 15 ? -14.719 15.156 7.59 1 63.72 15 LYS B N 1
ATOM 937 C CA . LYS B 1 15 ? -15.164 14.039 8.406 1 63.72 15 LYS B CA 1
ATOM 938 C C . LYS B 1 15 ? -14.375 13.953 9.711 1 63.72 15 LYS B C 1
ATOM 940 O O . LYS B 1 15 ? -14.648 13.102 10.555 1 63.72 15 LYS B O 1
ATOM 945 N N . TRP B 1 16 ? -13.539 14.938 9.812 1 60.66 16 TRP B N 1
ATOM 946 C CA . TRP B 1 16 ? -12.742 14.945 11.031 1 60.66 16 TRP B CA 1
ATOM 947 C C . TRP B 1 16 ? -13.469 15.703 12.148 1 60.66 16 TRP B C 1
ATOM 949 O O . TRP B 1 16 ? -14.203 16.656 11.883 1 60.66 16 TRP B O 1
ATOM 959 N N . PRO B 1 17 ? -13.25 15.203 13.352 1 57.94 17 PRO B N 1
ATOM 960 C CA . PRO B 1 17 ? -13.883 15.969 14.43 1 57.94 17 PRO B CA 1
ATOM 961 C C . PRO B 1 17 ? -13.414 17.422 14.477 1 57.94 17 PRO B C 1
ATOM 963 O O . PRO B 1 17 ? -12.234 17.703 14.258 1 57.94 17 PRO B O 1
ATOM 966 N N . ARG B 1 18 ? -14.219 18.422 14.242 1 58.03 18 ARG B N 1
ATOM 967 C CA . ARG B 1 18 ? -14.07 19.875 14.172 1 58.03 18 ARG B CA 1
ATOM 968 C C . ARG B 1 18 ? -13.258 20.391 15.359 1 58.03 18 ARG B C 1
ATOM 970 O O . ARG B 1 18 ? -12.672 21.469 15.281 1 58.03 18 ARG B O 1
ATOM 977 N N . ASN B 1 19 ? -13.344 19.828 16.406 1 53.75 19 ASN B N 1
ATOM 978 C CA . ASN B 1 19 ? -12.836 20.562 17.562 1 53.75 19 ASN B CA 1
ATOM 979 C C . ASN B 1 19 ? -11.328 20.734 17.5 1 53.75 19 ASN B C 1
ATOM 981 O O . ASN B 1 19 ? -10.703 21.109 18.5 1 53.75 19 ASN B O 1
ATOM 985 N N . GLN B 1 20 ? -10.688 20.094 16.531 1 52.75 20 GLN B N 1
ATOM 986 C CA . GLN B 1 20 ? -9.25 20.141 16.797 1 52.75 20 GLN B CA 1
ATOM 987 C C . GLN B 1 20 ? -8.625 21.391 16.203 1 52.75 20 GLN B C 1
ATOM 989 O O . GLN B 1 20 ? -9.125 21.938 15.219 1 52.75 20 GLN B O 1
ATOM 994 N N . SER B 1 21 ? -7.707 22.031 16.844 1 51.91 21 SER B N 1
ATOM 995 C CA . SER B 1 21 ? -6.941 23.25 16.578 1 51.91 21 SER B CA 1
ATOM 996 C C . SER B 1 21 ? -6.344 23.234 15.18 1 51.91 21 SER B C 1
ATOM 998 O O . SER B 1 21 ? -6.195 22.172 14.562 1 51.91 21 SER B O 1
ATOM 1000 N N . ASN B 1 22 ? -6.141 24.391 14.617 1 53.31 22 ASN B N 1
ATOM 1001 C CA . ASN B 1 22 ? -5.605 24.766 13.305 1 53.31 22 ASN B CA 1
ATOM 1002 C C . ASN B 1 22 ? -4.445 23.859 12.906 1 53.31 22 ASN B C 1
ATOM 1004 O O . ASN B 1 22 ? -4.281 23.531 11.727 1 53.31 22 ASN B O 1
ATOM 1008 N N . GLN B 1 23 ? -3.457 23.672 13.82 1 53.06 23 GLN B N 1
ATOM 1009 C CA . GLN B 1 23 ? -2.275 22.875 13.516 1 53.06 23 GLN B CA 1
ATOM 1010 C C . GLN B 1 23 ? -2.664 21.484 13.039 1 53.06 23 GLN B C 1
ATOM 1012 O O . GLN B 1 23 ? -1.979 20.891 12.195 1 53.06 23 GLN B O 1
ATOM 1017 N N . ASP B 1 24 ? -3.812 21.047 13.531 1 56.91 24 ASP B N 1
ATOM 1018 C CA . ASP B 1 24 ? -4.324 19.703 13.242 1 56.91 24 ASP B CA 1
ATOM 1019 C C . ASP B 1 24 ? -4.797 19.609 11.789 1 56.91 24 ASP B C 1
ATOM 1021 O O . ASP B 1 24 ? -4.715 18.531 11.18 1 56.91 24 ASP B O 1
ATOM 1025 N N . GLU B 1 25 ? -5.027 20.844 11.344 1 60.22 25 GLU B N 1
ATOM 1026 C CA . GLU B 1 25 ? -5.547 20.844 9.977 1 60.22 25 GLU B CA 1
ATOM 1027 C C . GLU B 1 25 ? -4.48 20.391 8.984 1 60.22 25 GLU B C 1
ATOM 1029 O O . GLU B 1 25 ? -4.781 19.672 8.023 1 60.22 25 GLU B O 1
ATOM 1034 N N . LEU B 1 26 ? -3.279 20.891 9.18 1 58.78 26 LEU B N 1
ATOM 1035 C CA . LEU B 1 26 ? -2.203 20.516 8.273 1 58.78 26 LEU B CA 1
ATOM 1036 C C . LEU B 1 26 ? -1.94 19.016 8.328 1 58.78 26 LEU B C 1
ATOM 1038 O O . LEU B 1 26 ? -1.751 18.375 7.293 1 58.78 26 LEU B O 1
ATOM 1042 N N . PHE B 1 27 ? -1.993 18.547 9.57 1 60.53 27 PHE B N 1
ATOM 1043 C CA . PHE B 1 27 ? -1.768 17.125 9.742 1 60.53 27 PHE B CA 1
ATOM 1044 C C . PHE B 1 27 ? -2.908 16.312 9.133 1 60.53 27 PHE B C 1
ATOM 1046 O O . PHE B 1 27 ? -2.678 15.281 8.516 1 60.53 27 PHE B O 1
ATOM 1053 N N . MET B 1 28 ? -4.039 16.906 9.344 1 60.12 28 MET B N 1
ATOM 1054 C CA . MET B 1 28 ? -5.219 16.203 8.852 1 60.12 28 MET B CA 1
ATOM 1055 C C . MET B 1 28 ? -5.215 16.125 7.328 1 60.12 28 MET B C 1
ATOM 1057 O O . MET B 1 28 ? -5.77 15.195 6.746 1 60.12 28 MET B O 1
ATOM 1061 N N . ARG B 1 29 ? -4.574 17.188 6.828 1 60.47 29 ARG B N 1
ATOM 1062 C CA . ARG B 1 29 ? -4.539 17.25 5.371 1 60.47 29 ARG B CA 1
ATOM 1063 C C . ARG B 1 29 ? -3.611 16.172 4.801 1 60.47 29 ARG B C 1
ATOM 1065 O O . ARG B 1 29 ? -3.762 15.766 3.648 1 60.47 29 ARG B O 1
ATOM 1072 N N . LEU B 1 30 ? -2.986 15.586 5.785 1 66.88 30 LEU B N 1
ATOM 1073 C CA . LEU B 1 30 ? -1.982 14.664 5.266 1 66.88 30 LEU B CA 1
ATOM 1074 C C . LEU B 1 30 ? -2.338 13.227 5.613 1 66.88 30 LEU B C 1
ATOM 1076 O O . LEU B 1 30 ? -1.631 12.297 5.223 1 66.88 30 LEU B O 1
ATOM 1080 N N . MET B 1 31 ? -3.545 13.219 6.238 1 76.5 31 MET B N 1
ATOM 1081 C CA . MET B 1 31 ? -3.912 11.867 6.648 1 76.5 31 MET B CA 1
ATOM 1082 C C . MET B 1 31 ? -4.547 11.102 5.492 1 76.5 31 MET B C 1
ATOM 1084 O O . MET B 1 31 ? -5.504 11.578 4.879 1 76.5 31 MET B O 1
ATOM 1088 N N . PRO B 1 32 ? -4.016 10.039 5.207 1 88 32 PRO B N 1
ATOM 1089 C CA . PRO B 1 32 ? -4.609 9.25 4.125 1 88 32 PRO B CA 1
ATOM 1090 C C . PRO B 1 32 ? -6.016 8.75 4.457 1 88 32 PRO B C 1
ATOM 1092 O O . PRO B 1 32 ? -6.277 8.344 5.594 1 88 32 PRO B O 1
ATOM 1095 N N . CYS B 1 33 ? -6.906 8.883 3.494 1 91.75 33 CYS B N 1
ATOM 1096 C CA . CYS B 1 33 ? -8.297 8.461 3.633 1 91.75 33 CYS B CA 1
ATOM 1097 C C . CYS B 1 33 ? -8.672 7.453 2.557 1 91.75 33 CYS B C 1
ATOM 1099 O O . CYS B 1 33 ? -8.047 7.406 1.496 1 91.75 33 CYS B O 1
ATOM 1101 N N . CYS B 1 34 ? -9.602 6.637 2.914 1 95.44 34 CYS B N 1
ATOM 1102 C CA . CYS B 1 34 ? -10.164 5.734 1.916 1 95.44 34 CYS B CA 1
ATOM 1103 C C . CYS B 1 34 ? -10.898 6.512 0.829 1 95.44 34 CYS B C 1
ATOM 1105 O O . CYS B 1 34 ? -11.758 7.344 1.126 1 95.44 34 CYS B O 1
ATOM 1107 N N . ASN B 1 35 ? -10.727 6.191 -0.385 1 94.12 35 ASN B N 1
ATOM 1108 C CA . ASN B 1 35 ? -11.281 6.945 -1.504 1 94.12 35 ASN B CA 1
ATOM 1109 C C . ASN B 1 35 ? -12.727 6.539 -1.788 1 94.12 35 ASN B C 1
ATOM 1111 O O . ASN B 1 35 ? -13.398 7.16 -2.613 1 94.12 35 ASN B O 1
ATOM 1115 N N . ILE B 1 36 ? -13.164 5.543 -1.114 1 95.5 36 ILE B N 1
ATOM 1116 C CA . ILE B 1 36 ? -14.547 5.109 -1.313 1 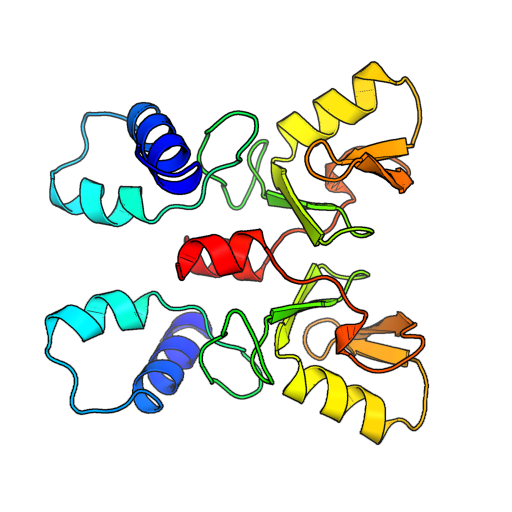95.5 36 ILE B CA 1
ATOM 1117 C C . ILE B 1 36 ? -15.453 5.789 -0.292 1 95.5 36 ILE B C 1
ATOM 1119 O O . ILE B 1 36 ? -16.438 6.426 -0.66 1 95.5 36 ILE B O 1
ATOM 1123 N N . CYS B 1 37 ? -15.086 5.754 0.939 1 94.56 37 CYS B N 1
ATOM 1124 C CA . CYS B 1 37 ? -15.969 6.262 1.98 1 94.56 37 CYS B CA 1
ATOM 1125 C C . CYS B 1 37 ? -15.477 7.598 2.514 1 94.56 37 CYS B C 1
ATOM 1127 O O . CYS B 1 37 ? -16.172 8.258 3.285 1 94.56 37 CYS B O 1
ATOM 1129 N N . SER B 1 38 ? -14.234 7.949 2.301 1 92.56 38 SER B N 1
ATOM 1130 C CA . SER B 1 38 ? -13.602 9.219 2.635 1 92.56 38 SER B CA 1
ATOM 1131 C C . SER B 1 38 ? -13.352 9.336 4.133 1 92.56 38 SER B C 1
ATOM 1133 O O . SER B 1 38 ? -13.203 10.445 4.664 1 92.56 38 SER B O 1
ATOM 1135 N N . PHE B 1 39 ? -13.328 8.211 4.812 1 92.75 39 PHE B N 1
ATOM 1136 C CA . PHE B 1 39 ? -12.906 8.211 6.211 1 92.75 39 PHE B CA 1
ATOM 1137 C C . PHE B 1 39 ? -11.398 8.008 6.324 1 92.75 39 PHE B C 1
ATOM 1139 O O . PHE B 1 39 ? -10.797 7.328 5.492 1 92.75 39 PHE B O 1
ATOM 1146 N N . PRO B 1 40 ? -10.859 8.539 7.363 1 91.12 40 PRO B N 1
ATOM 1147 C CA . PRO B 1 40 ? -9.43 8.305 7.586 1 91.12 40 PRO B CA 1
ATOM 1148 C C . PRO B 1 40 ? -9.117 6.848 7.895 1 91.12 40 PRO B C 1
ATOM 1150 O O . PRO B 1 40 ? -9.891 6.176 8.586 1 91.12 40 PRO B O 1
ATOM 1153 N N . TYR B 1 41 ? -8.031 6.391 7.312 1 94.06 41 TYR B N 1
ATOM 1154 C CA . TYR B 1 41 ? -7.562 5.055 7.668 1 94.06 41 TYR B CA 1
ATOM 1155 C C . TYR B 1 41 ? -7.129 5 9.125 1 94.06 41 TYR B C 1
ATOM 1157 O O . TYR B 1 41 ? -6.617 5.984 9.664 1 94.06 41 TYR B O 1
ATOM 1165 N N . THR B 1 42 ? -7.336 3.83 9.719 1 93.5 42 THR B N 1
ATOM 1166 C CA . THR B 1 42 ? -6.898 3.566 11.086 1 93.5 42 THR B CA 1
ATOM 1167 C C . THR B 1 42 ? -6.117 2.258 11.156 1 93.5 42 THR B C 1
ATOM 1169 O O . THR B 1 42 ? -6.27 1.386 10.305 1 93.5 42 THR B O 1
ATOM 1172 N N . GLU B 1 43 ? -5.254 2.184 12.148 1 93.94 43 GLU B N 1
ATOM 1173 C CA . GLU B 1 43 ? -4.418 0.997 12.312 1 93.94 43 GLU B CA 1
ATOM 1174 C C . GLU B 1 43 ? -5.27 -0.25 12.539 1 93.94 43 GLU B C 1
ATOM 1176 O O . GLU B 1 43 ? -4.938 -1.33 12.047 1 93.94 43 GLU B O 1
ATOM 1181 N N . THR B 1 44 ? -6.305 -0.054 13.289 1 95.56 44 THR B N 1
ATOM 1182 C CA . THR B 1 44 ? -7.188 -1.161 13.633 1 95.56 44 THR B CA 1
ATOM 1183 C C . THR B 1 44 ? -8.641 -0.795 13.352 1 95.56 44 THR B C 1
ATOM 1185 O O . THR B 1 44 ? -8.969 0.381 13.18 1 95.56 44 THR B O 1
ATOM 1188 N N . GLY B 1 45 ? -9.406 -1.846 13.188 1 96.81 45 GLY B N 1
ATOM 1189 C CA . GLY B 1 45 ? -10.836 -1.627 13.055 1 96.81 45 GLY B CA 1
ATOM 1190 C C . GLY B 1 45 ? -11.305 -1.581 11.609 1 96.81 45 GLY B C 1
ATOM 1191 O O . GLY B 1 45 ? -10.656 -2.141 10.727 1 96.81 45 GLY B O 1
ATOM 1192 N N . ILE B 1 46 ? -12.453 -0.912 11.375 1 97.44 46 ILE B N 1
ATOM 1193 C CA . ILE B 1 46 ? -13.18 -1.048 10.117 1 97.44 46 ILE B CA 1
ATOM 1194 C C . ILE B 1 46 ? -12.555 -0.14 9.055 1 97.44 46 ILE B C 1
ATOM 1196 O O . ILE B 1 46 ? -12.836 -0.286 7.863 1 97.44 46 ILE B O 1
ATOM 1200 N N . HIS B 1 47 ? -11.711 0.74 9.469 1 97.06 47 HIS B N 1
ATOM 1201 C CA . HIS B 1 47 ? -11.094 1.647 8.508 1 97.06 47 HIS B CA 1
ATOM 1202 C C . HIS B 1 47 ? -9.625 1.305 8.289 1 97.06 47 HIS B C 1
ATOM 1204 O O . HIS B 1 47 ? -8.852 2.139 7.809 1 97.06 47 HIS B O 1
ATOM 1210 N N . THR B 1 48 ? -9.258 0.069 8.68 1 97.75 48 THR B N 1
ATOM 1211 C CA . THR B 1 48 ? -7.922 -0.436 8.383 1 97.75 48 THR B CA 1
ATOM 1212 C C . THR B 1 48 ? -7.699 -0.519 6.875 1 97.75 48 THR B C 1
ATOM 1214 O O . THR B 1 48 ? -8.539 -1.057 6.148 1 97.75 48 THR B O 1
ATOM 1217 N N . PRO B 1 49 ? -6.574 0.045 6.387 1 98.06 49 PRO B N 1
ATOM 1218 C CA . PRO B 1 49 ? -6.316 -0.027 4.945 1 98.06 49 PRO B CA 1
ATOM 1219 C C . PRO B 1 49 ? -5.898 -1.423 4.488 1 98.06 49 PRO B C 1
ATOM 1221 O O . PRO B 1 49 ? -4.973 -2.01 5.055 1 98.06 49 PRO B O 1
ATOM 1224 N N . ARG B 1 50 ? -6.559 -1.942 3.463 1 98.31 50 ARG B N 1
ATOM 1225 C CA . ARG B 1 50 ? -6.328 -3.266 2.893 1 98.31 50 ARG B CA 1
ATOM 1226 C C . ARG B 1 50 ? -5.926 -3.164 1.424 1 98.31 50 ARG B C 1
ATOM 1228 O O . ARG B 1 50 ? -6.539 -2.416 0.658 1 98.31 50 ARG B O 1
ATOM 1235 N N . ILE B 1 51 ? -4.93 -3.957 1.12 1 98.12 51 ILE B N 1
ATOM 1236 C CA . ILE B 1 51 ? -4.418 -3.928 -0.244 1 98.12 51 ILE B CA 1
ATOM 1237 C C . ILE B 1 51 ? -5.16 -4.949 -1.1 1 98.12 51 ILE B C 1
ATOM 1239 O O . ILE B 1 51 ? -5.289 -6.117 -0.717 1 98.12 51 ILE B O 1
ATOM 1243 N N . ILE B 1 52 ? -5.633 -4.48 -2.205 1 96.94 52 ILE B N 1
ATOM 1244 C CA . ILE B 1 52 ? -6.133 -5.398 -3.221 1 96.94 52 ILE B CA 1
ATOM 1245 C C . ILE B 1 52 ? -4.965 -5.992 -4.004 1 96.94 52 ILE B C 1
ATOM 1247 O O . ILE B 1 52 ? -4.375 -5.324 -4.855 1 96.94 52 ILE B O 1
ATOM 1251 N N . ILE B 1 53 ? -4.613 -7.109 -3.814 1 93.25 53 ILE B N 1
ATOM 1252 C CA . ILE B 1 53 ? -3.312 -7.711 -4.082 1 93.25 53 ILE B CA 1
ATOM 1253 C C . ILE B 1 53 ? -3.105 -7.836 -5.59 1 93.25 53 ILE B C 1
ATOM 1255 O O . ILE B 1 53 ? -1.967 -7.852 -6.066 1 93.25 53 ILE B O 1
ATOM 1259 N N . THR B 1 54 ? -4.109 -7.883 -6.379 1 93.44 54 THR B N 1
ATOM 1260 C CA . THR B 1 54 ? -3.941 -8.086 -7.812 1 93.44 54 THR B CA 1
ATOM 1261 C C . THR B 1 54 ? -3.6 -6.766 -8.508 1 93.44 54 THR B C 1
ATOM 1263 O O . THR B 1 54 ? -2.982 -6.762 -9.57 1 93.44 54 THR B O 1
ATOM 1266 N N . CYS B 1 55 ? -4.004 -5.613 -7.859 1 95.31 55 CYS B N 1
ATOM 1267 C CA . CYS B 1 55 ? -3.811 -4.363 -8.586 1 95.31 55 CYS B CA 1
ATOM 1268 C C . CYS B 1 55 ? -3.062 -3.346 -7.734 1 95.31 55 CYS B C 1
ATOM 1270 O O . CYS B 1 55 ? -2.551 -2.352 -8.258 1 95.31 55 CYS B O 1
ATOM 1272 N N . GLY B 1 56 ? -3.053 -3.48 -6.461 1 95.56 56 GLY B N 1
ATOM 1273 C CA . GLY B 1 56 ? -2.264 -2.619 -5.594 1 95.56 56 GLY B CA 1
ATOM 1274 C C . GLY B 1 56 ? -3.062 -1.469 -5.012 1 95.56 56 GLY B C 1
ATOM 1275 O O . GLY B 1 56 ? -2.582 -0.763 -4.121 1 95.56 56 GLY B O 1
ATOM 1276 N N . HIS B 1 57 ? -4.277 -1.269 -5.395 1 96.81 57 HIS B N 1
ATOM 1277 C CA . HIS B 1 57 ? -5.094 -0.223 -4.789 1 96.81 57 HIS B CA 1
ATOM 1278 C C . HIS B 1 57 ? -5.426 -0.553 -3.338 1 96.81 57 HIS B C 1
ATOM 1280 O O . HIS B 1 57 ? -5.414 -1.721 -2.943 1 96.81 57 HIS B O 1
ATOM 1286 N N . THR B 1 58 ? -5.766 0.474 -2.582 1 97.81 58 THR B N 1
ATOM 1287 C CA . THR B 1 58 ? -6.051 0.317 -1.159 1 97.81 58 THR B CA 1
ATOM 1288 C C . THR B 1 58 ? -7.438 0.859 -0.823 1 97.81 58 THR B C 1
ATOM 1290 O O . THR B 1 58 ? -7.812 1.938 -1.282 1 97.81 58 THR B O 1
ATOM 1293 N N . ILE B 1 59 ? -8.195 0.125 -0.091 1 97.94 59 ILE B N 1
ATOM 1294 C CA . ILE B 1 59 ? -9.477 0.551 0.46 1 97.94 59 ILE B CA 1
ATOM 1295 C C . ILE B 1 59 ? -9.594 0.087 1.91 1 97.94 59 ILE B C 1
ATOM 1297 O O . ILE B 1 59 ? -8.844 -0.785 2.352 1 97.94 59 ILE B O 1
ATOM 1301 N N . CYS B 1 60 ? -10.453 0.716 2.656 1 98.12 60 CYS B N 1
ATOM 1302 C CA . CYS B 1 60 ? -10.555 0.295 4.051 1 98.12 60 CYS B CA 1
ATOM 1303 C C . CYS B 1 60 ? -11.297 -1.031 4.168 1 98.12 60 CYS B C 1
ATOM 1305 O O . CYS B 1 60 ? -11.977 -1.455 3.229 1 98.12 60 CYS B O 1
ATOM 1307 N N . GLU B 1 61 ? -11.195 -1.635 5.281 1 98.44 61 GLU B N 1
ATOM 1308 C CA . GLU B 1 61 ? -11.773 -2.955 5.512 1 98.44 61 GLU B CA 1
ATOM 1309 C C . GLU B 1 61 ? -13.289 -2.93 5.355 1 98.44 61 GLU B C 1
ATOM 1311 O O . GLU B 1 61 ? -13.875 -3.848 4.781 1 98.44 61 GLU B O 1
ATOM 1316 N N . GLN B 1 62 ? -13.922 -1.924 5.809 1 98.19 62 GLN B N 1
ATOM 1317 C CA . GLN B 1 62 ? -15.375 -1.815 5.695 1 98.19 62 GLN B CA 1
ATOM 1318 C C . GLN B 1 62 ? -15.805 -1.766 4.234 1 98.19 62 GLN B C 1
ATOM 1320 O O . GLN B 1 62 ? -16.719 -2.492 3.826 1 98.19 62 GLN B O 1
ATOM 1325 N N . CYS B 1 63 ? -15.234 -0.978 3.484 1 97.81 63 CYS B N 1
ATOM 1326 C CA . CYS B 1 63 ? -15.578 -0.857 2.072 1 97.81 63 CYS B CA 1
ATOM 1327 C C . CYS B 1 63 ? -15.289 -2.154 1.326 1 97.81 63 CYS B C 1
ATOM 1329 O O . CYS B 1 63 ? -16.047 -2.551 0.442 1 97.81 63 CYS B O 1
ATOM 1331 N N . ALA B 1 64 ? -14.203 -2.766 1.646 1 97.75 64 ALA B N 1
ATOM 1332 C CA . ALA B 1 64 ? -13.883 -4.059 1.042 1 97.75 64 ALA B CA 1
ATOM 1333 C C . ALA B 1 64 ? -14.961 -5.09 1.36 1 97.75 64 ALA B C 1
ATOM 1335 O O . ALA B 1 64 ? -15.383 -5.848 0.482 1 97.75 64 ALA B O 1
ATOM 1336 N N . ASN B 1 65 ? -15.32 -5.094 2.594 1 97.12 65 ASN B N 1
ATOM 1337 C CA . ASN B 1 65 ? -16.375 -6.023 2.98 1 97.12 65 ASN B CA 1
ATOM 1338 C C . ASN B 1 65 ? -17.672 -5.734 2.232 1 97.12 65 ASN B C 1
ATOM 1340 O O . ASN B 1 65 ? -18.375 -6.66 1.829 1 97.12 65 ASN B O 1
ATOM 1344 N N . ASN B 1 66 ? -17.984 -4.484 2.119 1 96.19 66 ASN B N 1
ATOM 1345 C CA . ASN B 1 66 ? -19.172 -4.113 1.364 1 96.19 66 ASN B CA 1
ATOM 1346 C C . ASN B 1 66 ? -19.125 -4.645 -0.065 1 96.19 66 ASN B C 1
ATOM 1348 O O . ASN B 1 66 ? -20.125 -5.145 -0.583 1 96.19 66 ASN B O 1
ATOM 1352 N N . LEU B 1 67 ? -18.047 -4.559 -0.711 1 95.31 67 LEU B N 1
ATOM 1353 C CA . LEU B 1 67 ? -17.859 -5.027 -2.08 1 95.31 67 LEU B CA 1
ATOM 1354 C C . LEU B 1 67 ? -18.016 -6.547 -2.156 1 95.31 67 LEU B C 1
ATOM 1356 O O . LEU B 1 67 ? -18.562 -7.07 -3.129 1 95.31 67 LEU B O 1
ATOM 1360 N N . LEU B 1 68 ? -17.469 -7.207 -1.157 1 94.56 68 LEU B N 1
ATOM 1361 C CA . LEU B 1 68 ? -17.531 -8.664 -1.125 1 94.56 68 LEU B CA 1
ATOM 1362 C C . LEU B 1 68 ? -18.953 -9.141 -0.884 1 94.56 68 LEU B C 1
ATOM 1364 O O . LEU B 1 68 ? -19.391 -10.148 -1.454 1 94.56 68 LEU B O 1
ATOM 1368 N N . ASN B 1 69 ? -19.656 -8.461 -0.056 1 89.81 69 ASN B N 1
ATOM 1369 C CA . ASN B 1 69 ? -21.016 -8.859 0.329 1 89.81 69 ASN B CA 1
ATOM 1370 C C . ASN B 1 69 ? -22 -8.664 -0.815 1 89.81 69 ASN B C 1
ATOM 1372 O O . ASN B 1 69 ? -22.969 -9.422 -0.948 1 89.81 69 ASN B O 1
ATOM 1376 N N . VAL B 1 70 ? -21.797 -7.723 -1.644 1 80.31 70 VAL B N 1
ATOM 1377 C CA . VAL B 1 70 ? -22.688 -7.426 -2.752 1 80.31 70 VAL B CA 1
ATOM 1378 C C . VAL B 1 70 ? -22.672 -8.57 -3.758 1 80.31 70 VAL B C 1
ATOM 1380 O O . VAL B 1 70 ? -23.719 -8.938 -4.309 1 80.31 70 VAL B O 1
ATOM 1383 N N . LYS B 1 71 ? -21.594 -9.211 -4.082 1 75.06 71 LYS B N 1
ATOM 1384 C CA . LYS B 1 71 ? -21.469 -10.18 -5.16 1 75.06 71 LYS B CA 1
ATOM 1385 C C . LYS B 1 71 ? -21.656 -11.602 -4.641 1 75.06 71 LYS B C 1
ATOM 1387 O O . LYS B 1 71 ? -21.812 -12.539 -5.426 1 75.06 71 LYS B O 1
ATOM 1392 N N . LEU B 1 72 ? -21.906 -11.758 -3.398 1 69.62 72 LEU B N 1
ATOM 1393 C CA . LEU B 1 72 ? -22.078 -13.078 -2.811 1 69.62 72 LEU B CA 1
ATOM 1394 C C . LEU B 1 72 ? -21 -14.031 -3.299 1 69.62 72 LEU B C 1
ATOM 1396 O O . LEU B 1 72 ? -21.234 -15.234 -3.428 1 69.62 72 LEU B O 1
ATOM 1400 N N . GLU B 1 73 ? -19.906 -13.461 -3.834 1 77.94 73 GLU B N 1
ATOM 1401 C CA . GLU B 1 73 ? -18.781 -14.25 -4.336 1 77.94 73 GLU B CA 1
ATOM 1402 C C . GLU B 1 73 ? -17.5 -13.906 -3.6 1 77.94 73 GLU B C 1
ATOM 1404 O O . GLU B 1 73 ? -17.406 -12.867 -2.939 1 77.94 73 GLU B O 1
ATOM 1409 N N . SER B 1 74 ? -16.594 -14.859 -3.547 1 91.81 74 SER B N 1
ATOM 1410 C CA . SER B 1 74 ? -15.266 -14.703 -2.957 1 91.81 74 SER B CA 1
ATOM 1411 C C . SER B 1 74 ? -14.344 -13.906 -3.875 1 91.81 74 SER B C 1
ATOM 1413 O O . SER B 1 74 ? -13.141 -14.164 -3.924 1 91.81 74 SER B O 1
ATOM 1415 N N . VAL B 1 75 ? -15.062 -13.078 -4.668 1 94.94 75 VAL B N 1
ATOM 1416 C CA . VAL B 1 75 ? -14.266 -12.281 -5.594 1 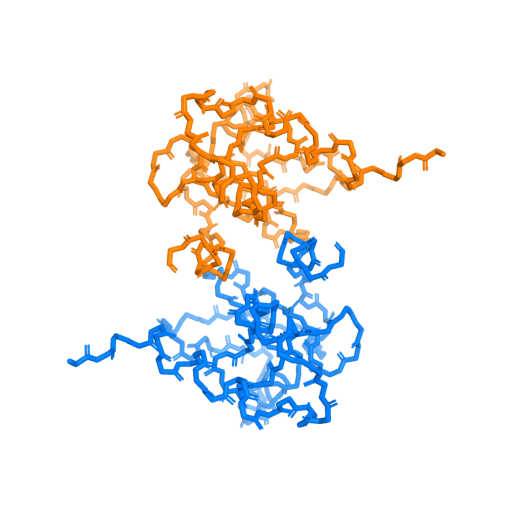94.94 75 VAL B CA 1
ATOM 1417 C C . VAL B 1 75 ? -14.492 -10.797 -5.324 1 94.94 75 VAL B C 1
ATOM 1419 O O . VAL B 1 75 ? -15.633 -10.336 -5.27 1 94.94 75 VAL B O 1
ATOM 1422 N N . LEU B 1 76 ? -13.484 -10.102 -5.105 1 96.19 76 LEU B N 1
ATOM 1423 C CA . LEU B 1 76 ? -13.484 -8.648 -4.949 1 96.19 76 LEU B CA 1
ATOM 1424 C C . LEU B 1 76 ? -12.992 -7.965 -6.223 1 96.19 76 LEU B C 1
ATOM 1426 O O . LEU B 1 76 ? -11.867 -8.203 -6.668 1 96.19 76 LEU B O 1
ATOM 1430 N N . VAL B 1 77 ? -13.875 -7.148 -6.809 1 96.38 77 VAL B N 1
ATOM 1431 C CA . VAL B 1 77 ? -13.5 -6.387 -7.996 1 96.38 77 VAL B CA 1
ATOM 1432 C C . VAL B 1 77 ? -13.102 -4.969 -7.594 1 96.38 77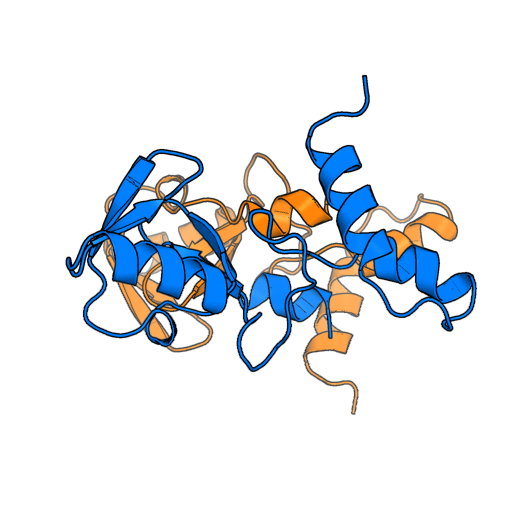 VAL B C 1
ATOM 1434 O O . VAL B 1 77 ? -13.883 -4.25 -6.969 1 96.38 77 VAL B O 1
ATOM 1437 N N . CYS B 1 78 ? -11.922 -4.605 -7.898 1 96.94 78 CYS B N 1
ATOM 1438 C CA . CYS B 1 78 ? -11.422 -3.287 -7.516 1 96.94 78 CYS B CA 1
ATOM 1439 C C . CYS B 1 78 ? -12.273 -2.184 -8.141 1 96.94 78 CYS B C 1
ATOM 1441 O O . CYS B 1 78 ? -12.469 -2.158 -9.352 1 96.94 78 CYS B O 1
ATOM 1443 N N . PRO B 1 79 ? -12.727 -1.271 -7.422 1 96.38 79 PRO B N 1
ATOM 1444 C CA . PRO B 1 79 ? -13.609 -0.218 -7.941 1 96.38 79 PRO B CA 1
ATOM 1445 C C . PRO B 1 79 ? -12.852 0.832 -8.758 1 96.38 79 PRO B C 1
ATOM 1447 O O . PRO B 1 79 ? -13.469 1.65 -9.438 1 96.38 79 PRO B O 1
ATOM 1450 N N . PHE B 1 80 ? -11.531 0.734 -8.828 1 96.06 80 PHE B N 1
ATOM 1451 C CA . PHE B 1 80 ? -10.758 1.772 -9.492 1 96.06 80 PHE B CA 1
ATOM 1452 C C . PHE B 1 80 ? -10.25 1.285 -10.844 1 96.06 80 PHE B C 1
ATOM 1454 O O . PHE B 1 80 ? -10.148 2.066 -11.797 1 96.06 80 PHE B O 1
ATOM 1461 N N . CYS B 1 81 ? -9.93 -0.037 -10.969 1 96.31 81 CYS B N 1
ATOM 1462 C CA . CYS B 1 81 ? -9.344 -0.547 -12.203 1 96.31 81 CYS B CA 1
ATOM 1463 C C . CYS B 1 81 ? -10.109 -1.756 -12.719 1 96.31 81 CYS B C 1
ATOM 1465 O O . CYS B 1 81 ? -9.805 -2.279 -13.789 1 96.31 81 CYS B O 1
ATOM 1467 N N . GLN B 1 82 ? -10.969 -2.35 -11.891 1 96.56 82 GLN B N 1
ATOM 1468 C CA . GLN B 1 82 ? -11.906 -3.404 -12.25 1 96.56 82 GLN B CA 1
ATOM 1469 C C . GLN B 1 82 ? -11.227 -4.77 -12.258 1 96.56 82 GLN B C 1
ATOM 1471 O O . GLN B 1 82 ? -11.812 -5.758 -12.711 1 96.56 82 GLN B O 1
ATOM 1476 N N . LYS B 1 83 ? -10.062 -4.93 -11.766 1 96.31 83 LYS B N 1
ATOM 1477 C CA . LYS B 1 83 ? -9.383 -6.223 -11.68 1 96.31 83 LYS B CA 1
ATOM 1478 C C . LYS B 1 83 ? -9.969 -7.07 -10.547 1 96.31 83 LYS B C 1
ATOM 1480 O O . LYS B 1 83 ? -10.203 -6.57 -9.445 1 96.31 83 LYS B O 1
ATOM 1485 N N . PRO B 1 84 ? -10.18 -8.297 -10.859 1 96 84 PRO B N 1
ATOM 1486 C CA . PRO B 1 84 ? -10.719 -9.195 -9.836 1 96 84 PRO B CA 1
ATOM 1487 C C . PRO B 1 84 ? -9.633 -9.742 -8.906 1 96 84 PRO B C 1
ATOM 1489 O O . PRO B 1 84 ? -8.5 -9.961 -9.336 1 96 84 PRO B O 1
ATOM 1492 N N . THR B 1 85 ? -9.961 -9.969 -7.637 1 95 85 THR B N 1
ATOM 1493 C CA . THR B 1 85 ? -9.141 -10.641 -6.641 1 95 85 THR B CA 1
ATOM 1494 C C . THR B 1 85 ? -9.961 -11.672 -5.871 1 95 85 THR B C 1
ATOM 1496 O O . THR B 1 85 ? -11.031 -11.359 -5.355 1 95 85 THR B O 1
ATOM 1499 N N . VAL B 1 86 ? -9.461 -12.836 -5.852 1 94.62 86 VAL B N 1
ATOM 1500 C CA . VAL B 1 86 ? -10.133 -13.867 -5.066 1 94.62 86 VAL B CA 1
ATOM 1501 C C . VAL B 1 86 ? -9.82 -13.672 -3.586 1 94.62 86 VAL B C 1
ATOM 1503 O O . VAL B 1 86 ? -8.656 -13.562 -3.197 1 94.62 86 VAL B O 1
ATOM 1506 N N . VAL B 1 87 ? -10.867 -13.586 -2.811 1 95 87 VAL B N 1
ATOM 1507 C CA . VAL B 1 87 ? -10.742 -13.406 -1.367 1 95 87 VAL B CA 1
ATOM 1508 C C . VAL B 1 87 ? -11.516 -14.508 -0.645 1 95 87 VAL B C 1
ATOM 1510 O O . VAL B 1 87 ? -12.75 -14.523 -0.667 1 95 87 VAL B O 1
ATOM 1513 N N . ASP B 1 88 ? -10.719 -15.367 -0.051 1 90.62 88 ASP B N 1
ATOM 1514 C CA . ASP B 1 88 ? -11.344 -16.484 0.643 1 90.62 88 ASP B CA 1
ATOM 1515 C C . ASP B 1 88 ? -11.68 -16.125 2.088 1 90.62 88 ASP B C 1
ATOM 1517 O O . ASP B 1 88 ? -11.031 -16.594 3.02 1 90.62 88 ASP B O 1
ATOM 1521 N N . GLY B 1 89 ? -12.688 -15.352 2.422 1 92.12 89 GLY B N 1
ATOM 1522 C CA . GLY B 1 89 ? -13.07 -14.898 3.746 1 92.12 89 GLY B CA 1
ATOM 1523 C C . GLY B 1 89 ? -13.391 -13.414 3.795 1 92.12 89 GLY B C 1
ATOM 1524 O O . GLY B 1 89 ? -13.734 -12.812 2.773 1 92.12 89 GLY B O 1
ATOM 1525 N N . PRO B 1 90 ? -13.43 -12.953 5.051 1 94.38 90 PRO B N 1
ATOM 1526 C CA . PRO B 1 90 ? -13.656 -11.508 5.191 1 94.38 90 PRO B CA 1
ATOM 1527 C C . PRO B 1 90 ? -12.484 -10.68 4.668 1 94.38 90 PRO B C 1
ATOM 1529 O O . PRO B 1 90 ? -11.391 -11.203 4.453 1 94.38 90 PRO B O 1
ATOM 1532 N N . ALA B 1 91 ? -12.742 -9.391 4.449 1 96 91 ALA B N 1
ATOM 1533 C CA . ALA B 1 91 ? -11.75 -8.477 3.879 1 96 91 ALA B CA 1
ATOM 1534 C C . ALA B 1 91 ? -10.5 -8.406 4.754 1 96 91 ALA B C 1
ATOM 1536 O O . ALA B 1 91 ? -9.422 -8.039 4.277 1 96 91 ALA B O 1
ATOM 1537 N N . GLY B 1 92 ? -10.641 -8.758 6.023 1 96.5 92 GLY B N 1
ATOM 1538 C CA . GLY B 1 92 ? -9.539 -8.703 6.965 1 96.5 92 GLY B CA 1
ATOM 1539 C C . GLY B 1 92 ? -8.391 -9.633 6.602 1 96.5 92 GLY B C 1
ATOM 1540 O O . GLY B 1 92 ? -7.289 -9.508 7.133 1 96.5 92 GLY B O 1
ATOM 1541 N N . ILE B 1 93 ? -8.617 -10.625 5.715 1 95.88 93 ILE B N 1
ATOM 1542 C CA . ILE B 1 93 ? -7.559 -11.547 5.312 1 95.88 93 ILE B CA 1
ATOM 1543 C C . ILE B 1 93 ? -6.609 -10.852 4.34 1 95.88 93 ILE B C 1
ATOM 1545 O O . ILE B 1 93 ? -5.5 -11.328 4.094 1 95.88 93 ILE B O 1
ATOM 1549 N N . LEU B 1 94 ? -7.055 -9.789 3.639 1 96.75 94 LEU B N 1
ATOM 1550 C CA . LEU B 1 94 ? -6.176 -9.016 2.771 1 96.75 94 LEU B CA 1
ATOM 1551 C C . LEU B 1 94 ? -5.059 -8.359 3.578 1 96.75 94 LEU B C 1
ATOM 1553 O O . LEU B 1 94 ? -5.281 -7.918 4.707 1 96.75 94 LEU B O 1
ATOM 1557 N N . PRO B 1 95 ? -3.943 -8.227 3.039 1 96.88 95 PRO B N 1
ATOM 1558 C CA . PRO B 1 95 ? -2.85 -7.609 3.789 1 96.88 95 PRO B CA 1
ATOM 1559 C C . PRO B 1 95 ? -3.109 -6.137 4.102 1 96.88 95 PRO B C 1
ATOM 1561 O O . PRO B 1 95 ? -3.754 -5.438 3.314 1 96.88 95 PRO B O 1
ATOM 1564 N N . LYS B 1 96 ? -2.635 -5.719 5.254 1 97.19 96 LYS B N 1
ATOM 1565 C CA . LYS B 1 96 ? -2.635 -4.297 5.574 1 97.19 96 LYS B CA 1
ATOM 1566 C C . LYS B 1 96 ? -1.643 -3.535 4.699 1 97.19 96 LYS B C 1
ATOM 1568 O O . LYS B 1 96 ? -0.63 -4.094 4.27 1 97.19 96 LYS B O 1
ATOM 1573 N N . ASN B 1 97 ? -1.985 -2.332 4.422 1 97 97 ASN B N 1
ATOM 1574 C CA . ASN B 1 97 ? -0.984 -1.446 3.836 1 97 97 ASN B CA 1
ATOM 1575 C C . ASN B 1 97 ? -0.08 -0.838 4.902 1 97 97 ASN B C 1
ATOM 1577 O O . ASN B 1 97 ? -0.305 0.291 5.344 1 97 97 ASN B O 1
ATOM 1581 N N . PHE B 1 98 ? 0.92 -1.558 5.25 1 94.44 98 PHE B N 1
ATOM 1582 C CA . PHE B 1 98 ? 1.802 -1.188 6.352 1 94.44 98 PHE B CA 1
ATOM 1583 C C . PHE B 1 98 ? 2.5 0.136 6.066 1 94.44 98 PHE B C 1
ATOM 1585 O O . PHE B 1 98 ? 2.666 0.964 6.965 1 94.44 98 PHE B O 1
ATOM 1592 N N . ALA B 1 99 ? 2.965 0.287 4.867 1 93.56 99 ALA B N 1
ATOM 1593 C CA . ALA B 1 99 ? 3.682 1.509 4.512 1 93.56 99 ALA B CA 1
ATOM 1594 C C . ALA B 1 99 ? 2.795 2.738 4.691 1 93.56 99 ALA B C 1
ATOM 1596 O O . ALA B 1 99 ? 3.26 3.783 5.156 1 93.56 99 ALA B O 1
ATOM 1597 N N . LEU B 1 100 ? 1.583 2.631 4.309 1 93 100 LEU B N 1
ATOM 1598 C CA . LEU B 1 100 ? 0.627 3.717 4.492 1 93 100 LEU B CA 1
ATOM 1599 C C . LEU B 1 100 ? 0.419 4.012 5.973 1 93 100 LEU B C 1
ATOM 1601 O O . LEU B 1 100 ? 0.377 5.176 6.383 1 93 100 LEU B O 1
ATOM 1605 N N . LEU B 1 101 ? 0.264 2.963 6.754 1 91.94 101 LEU B N 1
ATOM 1606 C CA . LEU B 1 101 ? 0.019 3.092 8.188 1 91.94 101 LEU B CA 1
ATOM 1607 C C . LEU B 1 101 ? 1.185 3.791 8.875 1 91.94 101 LEU B C 1
ATOM 1609 O O . LEU B 1 101 ? 0.989 4.512 9.859 1 91.94 101 LEU B O 1
ATOM 1613 N N . GLU B 1 102 ? 2.342 3.559 8.367 1 87.38 102 GLU B N 1
ATOM 1614 C CA . GLU B 1 102 ? 3.525 4.199 8.93 1 87.38 102 GLU B CA 1
ATOM 1615 C C . GLU B 1 102 ? 3.455 5.719 8.781 1 87.38 102 GLU B C 1
ATOM 1617 O O . GLU B 1 102 ? 4.137 6.449 9.5 1 87.38 102 GLU B O 1
ATOM 1622 N N . GLN B 1 103 ? 2.689 6.188 7.844 1 81.62 103 GLN B N 1
ATOM 1623 C CA . GLN B 1 103 ? 2.559 7.625 7.613 1 81.62 103 GLN B CA 1
ATOM 1624 C C . GLN B 1 103 ? 1.578 8.25 8.602 1 81.62 103 GLN B C 1
ATOM 1626 O O . GLN B 1 103 ? 1.545 9.477 8.758 1 81.62 103 GLN B O 1
ATOM 1631 N N . ILE B 1 104 ? 0.796 7.52 9.164 1 74.62 104 ILE B N 1
ATOM 1632 C CA . ILE B 1 104 ? -0.222 7.984 10.102 1 74.62 104 ILE B CA 1
ATOM 1633 C C . ILE B 1 104 ? 0.348 7.996 11.516 1 74.62 104 ILE B C 1
ATOM 1635 O O . ILE B 1 104 ? 0.087 8.922 12.289 1 74.62 104 ILE B O 1
ATOM 1639 N N . TYR B 1 105 ? 1.107 6.969 11.906 1 64.56 105 TYR B N 1
ATOM 1640 C CA . TYR B 1 105 ? 1.593 6.828 13.273 1 64.56 105 TYR B CA 1
ATOM 1641 C C . TYR B 1 105 ? 3.113 6.918 13.328 1 64.56 105 TYR B C 1
ATOM 1643 O O . TYR B 1 105 ? 3.797 6.543 12.367 1 64.56 105 TYR B O 1
#

Radius of gyration: 17.56 Å; Cα contacts (8 Å, |Δi|>4): 340; chains: 2; bounding box: 43×43×37 Å

Organism: Caenorhabditis brenneri (NCBI:txid135651)

Nearest PDB structures (foldseek):
  8i3x-assembly1_B  TM=6.954E-01  e=5.319E-02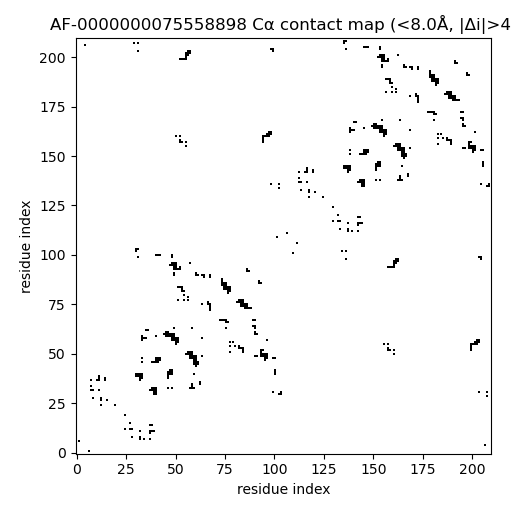  Oryza sativa
  8i21-assembly1_C  TM=7.141E-01  e=1.298E+00  Saccharomyces cerevisiae S288C
  7eg9-assembly1_U  TM=4.137E-01  e=6.241E-01  Homo sapiens
  3pdh-assembly1_A  TM=4.684E-01  e=1.136E+00  Thermotoga maritima
  8i3x-assembly1_B  TM=6.959E-01  e=5.319E-02  Oryza sativa

Secondary structure (DSSP, 8-state):
---HHHHHHHHHHHTS-TTS-THHHHHHHTS-B-TTT-PBP-SSSTT-EEE-TTT--EEEHHHHHHHHHHHTSSEEEPTTT--EEE--SSGGGSPB-HHHHTTT-/---HHHHHHHHHHHTS-TTS-HHHHHHHHTS-B-TTT-PBP-SSSTT-EEE-TTT--EEEHHHHHHHHHHHTSSEEEPTTT--EEE--SSGGGSPB-HHHHHHH-

Foldseek 3Di:
DQPLLRVLLVLLLVPDDPPDDPVVSVVSSVFDAFSPPSYGADCDDQRFWFAQVVPGDIGGQVVQQVQCVVVVAQWHQDPPPRDIDRHDDGSVVGDTPVVSNVSND/DQPLLRVLLVLLLVPDDPPDDPVVSVVSSVFDAFSPPSYGADCDDQRFWFAQVVPGDIGGQVVQQVQCVVVVAQWHQDPPPRDIDRHDDGSVVGDTPVVSNVSND

InterPro domains:
  IPR001841 Zinc finger, RING-type [PF14634] (34-83)
  IPR001841 Zinc finger, RING-type [PS50089] (34-82)
  IPR001841 Zinc finger, RING-type [SM00184] (34-81)
  IPR013083 Zinc finger, RING/FYVE/PHD-type [G3DSA:3.30.40.10] (25-105)
  IPR017907 Zinc finger, RING-type, conserved site [PS00518] (55-64)
  IPR052667 E3 ubiquitin-protein ligase RING-type [PTHR47156] (19-102)